Protein AF-A0A9X7Y0K1-F1 (afdb_monomer_lite)

pLDDT: mean 84.38, std 16.42, range [33.28, 98.69]

Radius of gyration: 17.04 Å; chains: 1; bounding box: 45×50×44 Å

Structure (mmCIF, N/CA/C/O backbone):
data_AF-A0A9X7Y0K1-F1
#
_entry.id   AF-A0A9X7Y0K1-F1
#
loop_
_atom_site.group_PDB
_atom_site.id
_atom_site.type_symbol
_atom_site.label_atom_id
_atom_site.label_alt_id
_atom_site.label_comp_id
_atom_site.label_asym_id
_atom_site.label_entity_id
_atom_site.label_seq_id
_atom_site.pdbx_PDB_ins_code
_atom_site.Cartn_x
_atom_site.Cartn_y
_atom_site.Cartn_z
_atom_site.occupancy
_atom_site.B_iso_or_equiv
_atom_site.auth_seq_id
_atom_site.auth_comp_id
_atom_site.auth_asym_id
_atom_site.auth_atom_id
_atom_site.pdbx_PDB_model_num
ATOM 1 N N . MET A 1 1 ? -25.100 26.640 1.859 1.00 36.84 1 MET A N 1
ATOM 2 C CA . MET A 1 1 ? -25.061 25.175 2.049 1.00 36.84 1 MET A CA 1
ATOM 3 C C . MET A 1 1 ? -23.604 24.763 1.952 1.00 36.84 1 MET A C 1
ATOM 5 O O . MET A 1 1 ? -23.003 25.061 0.932 1.00 36.84 1 MET A O 1
ATOM 9 N N . ASN A 1 2 ? -23.016 24.184 3.000 1.00 42.94 2 ASN A N 1
ATOM 10 C CA . ASN A 1 2 ? -21.650 23.660 2.910 1.00 42.94 2 ASN A CA 1
ATOM 11 C C . ASN A 1 2 ? -21.707 22.354 2.117 1.00 42.94 2 ASN A C 1
ATOM 13 O O . ASN A 1 2 ? -22.353 21.405 2.564 1.00 42.94 2 ASN A O 1
ATOM 17 N N . GLU A 1 3 ? -21.087 22.319 0.938 1.00 47.47 3 GLU A N 1
ATOM 18 C CA . GLU A 1 3 ? -20.886 21.072 0.201 1.00 47.47 3 GLU A CA 1
ATOM 19 C C . GLU A 1 3 ? -20.157 20.085 1.112 1.00 47.47 3 GLU A C 1
ATOM 21 O O . GLU A 1 3 ? -19.090 20.375 1.660 1.00 47.47 3 GLU A O 1
ATOM 26 N N . LYS A 1 4 ? -20.770 18.921 1.330 1.00 53.88 4 LYS A N 1
ATOM 27 C CA . LYS A 1 4 ? -20.154 17.845 2.096 1.00 53.88 4 LYS A CA 1
ATOM 28 C C . LYS A 1 4 ? -19.001 17.304 1.256 1.00 53.88 4 LYS A C 1
ATOM 30 O O . LYS A 1 4 ? -19.233 16.559 0.311 1.00 53.88 4 LYS A O 1
ATOM 35 N N . GLN A 1 5 ? -17.781 17.724 1.578 1.00 65.00 5 GLN A N 1
ATOM 36 C CA . GLN A 1 5 ? -16.581 17.282 0.878 1.00 65.00 5 GLN A CA 1
ATOM 37 C C . GLN A 1 5 ? -16.477 15.753 0.974 1.00 65.00 5 GLN A C 1
ATOM 39 O O . GLN A 1 5 ? -16.525 15.188 2.070 1.00 65.00 5 GLN A O 1
ATOM 44 N N . GLU A 1 6 ? -16.401 15.082 -0.177 1.00 70.81 6 GLU A N 1
ATOM 45 C CA 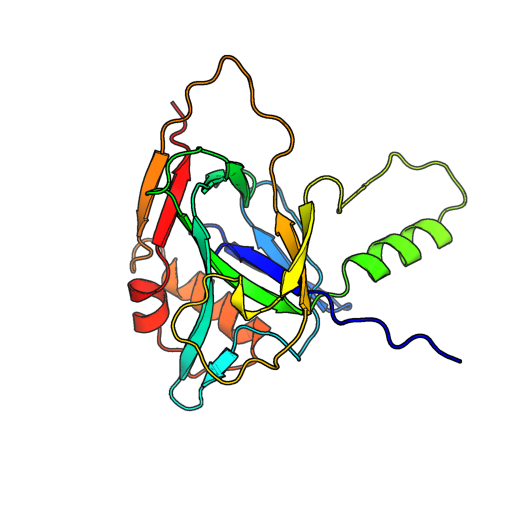. GLU A 1 6 ? -16.211 13.633 -0.225 1.00 70.81 6 GLU A CA 1
ATOM 46 C C . GLU A 1 6 ? -14.846 13.276 0.387 1.00 70.81 6 GLU A C 1
ATOM 48 O O . GLU A 1 6 ? -13.864 13.983 0.136 1.00 70.81 6 GLU A O 1
ATOM 53 N N . PRO A 1 7 ? -14.761 12.209 1.202 1.00 81.50 7 PRO A N 1
ATOM 54 C CA . PRO A 1 7 ? -13.493 11.782 1.765 1.00 81.50 7 PRO A CA 1
ATOM 55 C C . PRO A 1 7 ? -12.557 11.314 0.649 1.00 81.50 7 PRO A C 1
ATOM 57 O O . PRO A 1 7 ? -12.927 10.506 -0.206 1.00 81.50 7 PRO A O 1
ATOM 60 N N . GLU A 1 8 ? -11.333 11.825 0.677 1.00 91.56 8 GLU A N 1
ATOM 61 C CA . GLU A 1 8 ? -10.278 11.462 -0.259 1.00 91.56 8 GLU A CA 1
ATOM 62 C C . GLU A 1 8 ? -9.322 10.463 0.381 1.00 91.56 8 GLU A C 1
ATOM 64 O O . GLU A 1 8 ? -9.034 10.520 1.579 1.00 91.56 8 GLU A O 1
ATOM 69 N N . TYR A 1 9 ? -8.812 9.549 -0.436 1.00 94.38 9 TYR A N 1
ATOM 70 C CA . TYR A 1 9 ? -7.931 8.479 0.002 1.00 94.38 9 TYR A CA 1
ATOM 71 C C . TYR A 1 9 ? -6.647 8.484 -0.807 1.00 94.38 9 TYR A C 1
ATOM 73 O O . TYR A 1 9 ? -6.654 8.780 -1.997 1.00 94.38 9 TYR A O 1
ATOM 81 N N . VAL A 1 10 ? -5.544 8.107 -0.177 1.00 94.06 10 VAL A N 1
ATOM 82 C CA . VAL A 1 10 ? -4.274 7.869 -0.859 1.00 94.06 10 VAL A CA 1
ATOM 83 C C . VAL A 1 10 ? -3.949 6.387 -0.762 1.00 94.06 10 VAL A C 1
ATOM 85 O O . VAL A 1 10 ? -4.076 5.775 0.304 1.00 94.06 10 VAL A O 1
ATOM 88 N N . PHE A 1 11 ? -3.550 5.807 -1.889 1.00 96.00 11 PHE A N 1
ATOM 89 C CA . PHE A 1 11 ? -2.937 4.491 -1.917 1.00 96.00 11 PHE A CA 1
ATOM 90 C C . PHE A 1 11 ? -1.473 4.599 -1.508 1.00 96.00 11 PHE A C 1
ATOM 92 O O . PHE A 1 11 ? -0.702 5.341 -2.115 1.00 96.00 11 PHE A O 1
ATOM 99 N N . ILE A 1 12 ? -1.095 3.827 -0.495 1.00 94.38 12 ILE A N 1
ATOM 100 C CA . ILE A 1 12 ? 0.276 3.763 -0.003 1.00 94.38 12 ILE A CA 1
ATOM 101 C C . ILE A 1 12 ? 0.800 2.351 -0.258 1.00 94.38 12 ILE A C 1
ATOM 103 O O . ILE A 1 12 ? 0.387 1.423 0.450 1.00 94.38 12 ILE A O 1
ATOM 107 N N . PRO A 1 13 ? 1.671 2.158 -1.266 1.00 95.25 13 PRO A N 1
ATOM 108 C CA . PRO A 1 13 ? 2.326 0.877 -1.485 1.00 95.25 13 PRO A CA 1
ATOM 109 C C . PRO A 1 13 ? 3.156 0.495 -0.255 1.00 95.25 13 PRO A C 1
ATOM 111 O O . PRO A 1 13 ? 3.931 1.299 0.266 1.00 95.25 13 PRO A O 1
ATOM 114 N N . ILE A 1 14 ? 2.993 -0.741 0.215 1.00 95.50 14 ILE A N 1
ATOM 115 C CA . ILE A 1 14 ? 3.783 -1.271 1.329 1.00 95.50 14 ILE A CA 1
ATOM 116 C C . ILE A 1 14 ? 4.994 -1.996 0.745 1.00 95.50 14 ILE A C 1
ATOM 118 O O . ILE A 1 14 ? 4.888 -3.118 0.252 1.00 95.50 14 ILE A O 1
ATOM 122 N N . ILE A 1 15 ? 6.136 -1.309 0.783 1.00 92.88 15 ILE A N 1
ATOM 123 C CA . ILE A 1 15 ? 7.419 -1.731 0.204 1.00 92.88 15 ILE A CA 1
ATOM 124 C C . ILE A 1 15 ? 8.523 -1.724 1.267 1.00 92.88 15 ILE A C 1
ATOM 126 O O . ILE A 1 15 ? 8.303 -1.273 2.389 1.00 92.88 15 ILE A O 1
ATOM 130 N N . LYS A 1 16 ? 9.732 -2.189 0.924 1.00 91.06 16 LYS A N 1
ATOM 131 C CA . LYS A 1 16 ? 10.863 -2.240 1.872 1.00 91.06 16 LYS A CA 1
ATOM 132 C C . LYS A 1 16 ? 11.266 -0.861 2.410 1.00 91.06 16 LYS A C 1
ATOM 134 O O . LYS A 1 16 ? 11.592 -0.725 3.587 1.00 91.06 16 LYS A O 1
ATOM 139 N N . ASN A 1 17 ? 11.185 0.159 1.557 1.00 84.50 17 ASN A N 1
ATOM 140 C CA . ASN A 1 17 ? 11.600 1.533 1.847 1.00 84.50 17 ASN A CA 1
ATOM 141 C C . ASN A 1 17 ? 10.406 2.452 2.154 1.00 84.50 17 ASN A C 1
ATOM 143 O O . ASN A 1 17 ? 10.291 3.537 1.582 1.00 84.50 17 ASN A O 1
ATOM 147 N N . VAL A 1 18 ? 9.489 1.997 3.012 1.00 86.69 18 VAL A N 1
ATOM 148 C CA . VAL A 1 18 ? 8.407 2.837 3.546 1.00 86.69 18 VAL A CA 1
ATOM 149 C C . VAL A 1 18 ? 8.773 3.340 4.940 1.00 86.69 18 VAL A C 1
ATOM 151 O O . VAL A 1 18 ? 9.180 2.571 5.812 1.00 86.69 18 VAL A O 1
ATOM 154 N N . GLU A 1 19 ? 8.630 4.644 5.147 1.00 86.38 19 GLU A N 1
ATOM 155 C CA . GLU A 1 19 ? 8.976 5.330 6.389 1.00 86.38 19 GLU A CA 1
ATOM 156 C C . GLU A 1 19 ? 7.853 6.283 6.805 1.00 86.38 19 GLU A C 1
ATOM 158 O O . GLU A 1 19 ? 7.033 6.719 5.995 1.00 86.38 19 GLU A O 1
ATOM 163 N N . ILE A 1 20 ? 7.816 6.611 8.094 1.00 83.19 20 ILE A N 1
ATOM 164 C CA . ILE A 1 20 ? 6.815 7.499 8.680 1.00 83.19 20 ILE A CA 1
ATOM 165 C C . ILE A 1 20 ? 7.493 8.556 9.538 1.00 83.19 20 ILE A C 1
ATOM 167 O O . ILE A 1 20 ? 8.271 8.239 10.439 1.00 83.19 20 ILE A O 1
ATOM 171 N N . ASN A 1 21 ? 7.130 9.806 9.285 1.00 80.06 21 ASN A N 1
ATOM 172 C CA . ASN A 1 21 ? 7.522 10.957 10.073 1.00 80.06 21 ASN A CA 1
ATOM 173 C C . ASN A 1 21 ? 6.272 11.584 10.686 1.00 80.06 21 ASN A C 1
ATOM 175 O O . ASN A 1 21 ? 5.231 11.717 10.043 1.00 80.06 21 ASN A O 1
ATOM 179 N N . GLU A 1 22 ? 6.369 11.967 11.951 1.00 72.56 22 GLU A N 1
ATOM 180 C CA . GLU A 1 22 ? 5.332 12.769 12.590 1.00 72.56 22 GLU A CA 1
ATOM 181 C C . GLU A 1 22 ? 5.678 14.241 12.414 1.00 72.56 22 GLU A C 1
ATOM 183 O O . GLU A 1 22 ? 6.813 14.659 12.638 1.00 72.56 22 GLU A O 1
ATOM 188 N N . SER A 1 23 ? 4.686 15.021 12.004 1.00 69.44 23 SER A N 1
ATOM 189 C CA . SER A 1 23 ? 4.771 16.474 11.953 1.00 69.44 23 SER A CA 1
ATOM 190 C C . SER A 1 23 ? 3.700 17.073 12.856 1.00 69.44 23 SER A C 1
ATOM 192 O O . SER A 1 23 ? 2.698 16.430 13.179 1.00 69.44 23 SER A O 1
ATOM 194 N N . ASN A 1 24 ? 3.860 18.348 13.202 1.00 61.06 24 ASN A N 1
ATOM 195 C CA . ASN A 1 24 ? 2.867 19.074 13.997 1.00 61.06 24 ASN A CA 1
ATOM 196 C C . ASN A 1 24 ? 1.478 19.119 13.323 1.00 61.06 24 ASN A C 1
ATOM 198 O O . ASN A 1 24 ? 0.473 19.288 14.009 1.00 61.06 24 ASN A O 1
ATOM 202 N N . ASN A 1 25 ? 1.415 18.917 12.001 1.00 61.53 25 ASN A N 1
ATOM 203 C CA . ASN A 1 25 ? 0.196 19.020 11.198 1.00 61.53 25 ASN A CA 1
ATOM 204 C C . ASN A 1 25 ? -0.386 17.657 10.780 1.00 61.53 25 ASN A C 1
ATOM 206 O O . ASN A 1 25 ? -1.386 17.620 10.065 1.00 61.53 25 ASN A O 1
ATOM 210 N N . GLY A 1 26 ? 0.202 16.539 11.220 1.00 68.31 26 GLY A N 1
ATOM 211 C CA . GLY A 1 26 ? -0.276 15.199 10.884 1.00 68.31 26 GLY A CA 1
ATOM 212 C C . GLY A 1 26 ? 0.839 14.182 10.672 1.00 68.31 26 GLY A C 1
ATOM 213 O O . GLY A 1 26 ? 2.012 14.430 10.959 1.00 68.31 26 GLY A O 1
ATOM 214 N N . ILE A 1 27 ? 0.452 13.017 10.161 1.00 76.00 27 ILE A N 1
ATOM 215 C CA . ILE A 1 27 ? 1.382 11.947 9.807 1.00 76.00 27 ILE A CA 1
ATOM 216 C C . ILE A 1 27 ? 1.830 12.160 8.361 1.00 76.00 27 ILE A C 1
ATOM 218 O O . ILE A 1 27 ? 0.996 12.340 7.473 1.00 76.00 27 ILE A O 1
ATOM 222 N N . ILE A 1 28 ? 3.142 12.119 8.149 1.00 78.62 28 ILE A N 1
ATOM 223 C CA . ILE A 1 28 ? 3.784 12.174 6.843 1.00 78.62 28 ILE A CA 1
ATOM 224 C C . ILE A 1 28 ? 4.355 10.795 6.548 1.00 78.62 28 ILE A C 1
ATOM 226 O O . ILE A 1 28 ? 5.144 10.256 7.324 1.00 78.62 28 ILE A O 1
ATOM 230 N N . ILE A 1 29 ? 3.974 10.222 5.414 1.00 80.25 29 ILE A N 1
ATOM 231 C CA . ILE A 1 29 ? 4.544 8.958 4.944 1.00 80.25 29 ILE A CA 1
ATOM 232 C C . ILE A 1 29 ? 5.506 9.258 3.817 1.00 80.25 29 ILE A C 1
ATOM 234 O O . ILE A 1 29 ? 5.142 10.002 2.914 1.00 80.25 29 ILE A O 1
ATOM 238 N N . LYS A 1 30 ? 6.697 8.662 3.894 1.00 82.88 30 LYS A N 1
ATOM 239 C CA . LYS A 1 30 ? 7.735 8.690 2.869 1.00 82.88 30 LYS A CA 1
ATOM 240 C C . LYS A 1 30 ? 7.815 7.321 2.203 1.00 82.88 30 LYS A C 1
ATOM 242 O O . LYS A 1 30 ? 7.869 6.294 2.879 1.00 82.88 30 LYS A O 1
ATOM 247 N N . ILE A 1 31 ? 7.836 7.315 0.875 1.00 79.88 31 ILE A N 1
ATOM 248 C CA . ILE A 1 31 ? 7.899 6.098 0.066 1.00 79.88 31 ILE A CA 1
ATOM 249 C C . ILE A 1 31 ? 9.078 6.232 -0.893 1.00 79.88 31 ILE A C 1
ATOM 251 O O . ILE A 1 31 ? 9.109 7.155 -1.701 1.00 79.88 31 ILE A O 1
ATOM 255 N N . GLY A 1 32 ? 10.035 5.310 -0.805 1.00 76.81 32 GLY A N 1
ATOM 256 C CA . GLY A 1 32 ? 11.262 5.373 -1.596 1.00 76.81 32 GLY A CA 1
ATOM 257 C C . GLY A 1 32 ? 12.244 6.447 -1.111 1.00 76.81 32 GLY A C 1
ATOM 258 O O . GLY A 1 32 ? 12.048 7.112 -0.091 1.00 76.81 32 GLY A O 1
ATOM 259 N N . SER A 1 33 ? 13.357 6.591 -1.830 1.00 68.00 33 SER A N 1
ATOM 260 C CA . SER A 1 33 ? 14.426 7.541 -1.489 1.00 68.00 33 SER A CA 1
ATOM 261 C C . SER A 1 33 ? 14.097 8.992 -1.844 1.00 68.00 33 SER A C 1
ATOM 263 O O . SER A 1 33 ? 14.475 9.888 -1.087 1.00 68.00 33 SER A O 1
ATOM 265 N N . ASN A 1 34 ? 13.352 9.232 -2.929 1.00 61.84 34 ASN A N 1
ATOM 266 C CA . ASN A 1 34 ? 12.831 10.562 -3.239 1.00 61.84 34 ASN A CA 1
ATOM 267 C C . ASN A 1 34 ? 11.607 10.820 -2.360 1.00 61.84 34 ASN A C 1
ATOM 269 O O . ASN A 1 34 ? 10.571 10.180 -2.508 1.00 61.84 34 ASN A O 1
ATOM 273 N N . VAL A 1 35 ? 11.770 11.717 -1.389 1.00 57.41 35 VAL A N 1
ATOM 274 C CA . VAL A 1 35 ? 10.797 11.980 -0.329 1.00 57.41 35 VAL A CA 1
ATOM 275 C C . VAL A 1 35 ? 9.495 12.513 -0.935 1.00 57.41 35 VAL A C 1
ATOM 277 O O . VAL A 1 35 ? 9.380 13.703 -1.213 1.00 57.41 35 VAL A O 1
ATOM 280 N N . LYS A 1 36 ? 8.490 11.654 -1.115 1.00 65.62 36 LYS A N 1
ATOM 281 C CA . LYS A 1 36 ? 7.104 12.112 -1.225 1.00 65.62 36 LYS A CA 1
ATOM 282 C C . LYS A 1 36 ? 6.500 12.145 0.152 1.00 65.62 36 LYS A C 1
ATOM 284 O O . LYS A 1 36 ? 6.290 11.091 0.731 1.00 65.62 36 LYS A O 1
ATOM 289 N N . GLU A 1 37 ? 6.232 13.338 0.655 1.00 73.06 37 GLU A N 1
ATOM 290 C CA . GLU A 1 37 ? 5.496 13.523 1.897 1.00 73.06 37 GLU A CA 1
ATOM 291 C C . GLU A 1 37 ? 4.000 13.444 1.601 1.00 73.06 37 GLU A C 1
ATOM 293 O O . GLU A 1 37 ? 3.485 14.219 0.800 1.00 73.06 37 GLU A O 1
ATOM 298 N N . ILE A 1 38 ? 3.297 12.486 2.202 1.00 76.88 38 ILE A N 1
ATOM 299 C CA . ILE A 1 38 ? 1.846 12.343 2.027 1.00 76.88 38 ILE A CA 1
ATOM 300 C C . ILE A 1 38 ? 1.169 12.689 3.351 1.00 76.88 38 ILE A C 1
ATOM 302 O O . ILE A 1 38 ? 1.328 11.919 4.303 1.00 76.88 38 ILE A O 1
ATOM 306 N N . PRO A 1 39 ? 0.409 13.797 3.436 1.00 80.50 39 PRO A N 1
ATOM 307 C CA . PRO A 1 39 ? -0.350 14.106 4.634 1.00 80.50 39 PRO A CA 1
ATOM 308 C C . PRO A 1 39 ? -1.561 13.171 4.716 1.00 80.50 39 PRO A C 1
ATOM 310 O O . PRO A 1 39 ? -2.341 13.040 3.767 1.00 80.50 39 PRO A O 1
ATOM 313 N N . ILE A 1 40 ? -1.719 12.491 5.848 1.00 84.69 40 ILE A N 1
ATOM 314 C CA . ILE A 1 40 ? -2.857 11.596 6.085 1.00 84.69 40 ILE A CA 1
ATOM 315 C C . ILE A 1 40 ? -3.703 12.080 7.262 1.00 84.69 40 ILE A C 1
ATOM 317 O O . ILE A 1 40 ? -3.204 12.668 8.225 1.00 84.69 40 ILE A O 1
ATOM 321 N N . ALA A 1 41 ? -5.005 11.811 7.193 1.00 85.44 41 ALA A N 1
ATOM 322 C CA . ALA A 1 41 ? -5.918 12.057 8.300 1.00 85.44 41 ALA A CA 1
ATOM 323 C C . ALA A 1 41 ? -5.613 11.107 9.474 1.00 85.44 41 ALA A C 1
ATOM 325 O O . ALA A 1 41 ? -5.006 10.058 9.296 1.00 85.44 41 ALA A O 1
ATOM 326 N N . LYS A 1 42 ? -6.070 11.448 10.684 1.00 83.19 42 LYS A N 1
ATOM 327 C CA . LYS A 1 42 ? -5.874 10.600 11.878 1.00 83.19 42 LYS A CA 1
ATOM 328 C C . LYS A 1 42 ? -6.808 9.383 11.941 1.00 83.19 42 LYS A C 1
ATOM 330 O O . LYS A 1 42 ? -6.628 8.528 12.800 1.00 83.19 42 LYS A O 1
ATOM 335 N N . SER A 1 43 ? -7.866 9.357 11.133 1.00 87.19 43 SER A N 1
ATOM 336 C CA . SER A 1 43 ? -8.918 8.340 11.200 1.00 87.19 43 SER A CA 1
ATOM 337 C C . SER A 1 43 ? -9.657 8.204 9.864 1.00 87.19 43 SER A C 1
ATOM 339 O O . SER A 1 43 ? -9.331 8.879 8.889 1.00 87.19 43 SER A O 1
ATOM 341 N N . ASN A 1 44 ? -10.673 7.331 9.827 1.00 90.56 44 ASN A N 1
ATOM 342 C CA . ASN A 1 44 ? -11.542 7.072 8.670 1.00 90.56 44 ASN A CA 1
ATOM 343 C C . ASN A 1 44 ? -10.837 6.442 7.456 1.00 90.56 44 ASN A C 1
ATOM 345 O O . ASN A 1 44 ? -11.272 6.619 6.320 1.00 90.56 44 ASN A O 1
ATOM 349 N N . HIS A 1 45 ? -9.765 5.685 7.688 1.00 94.06 45 HIS A N 1
ATOM 350 C CA . HIS A 1 45 ? -9.093 4.886 6.661 1.00 94.06 45 HIS A CA 1
ATOM 351 C C . HIS A 1 45 ? -9.970 3.716 6.175 1.00 94.06 45 HIS A C 1
ATOM 353 O O . HIS A 1 45 ? -10.796 3.199 6.927 1.00 94.06 45 HIS A O 1
ATOM 359 N N . ILE A 1 46 ? -9.774 3.277 4.925 1.00 96.19 46 ILE A N 1
ATOM 360 C CA . ILE A 1 46 ? -10.469 2.098 4.371 1.00 96.19 46 ILE A CA 1
ATOM 361 C C . ILE A 1 46 ? -9.800 0.818 4.865 1.00 96.19 46 ILE A C 1
ATOM 363 O O . ILE A 1 46 ? -10.468 -0.095 5.363 1.00 96.19 46 ILE A O 1
ATOM 367 N N . THR A 1 47 ? -8.473 0.762 4.745 1.00 97.62 47 THR A N 1
ATOM 368 C CA . THR A 1 47 ? -7.671 -0.266 5.407 1.00 97.62 47 THR A CA 1
ATOM 369 C C . THR A 1 47 ? -7.799 -0.086 6.914 1.00 97.62 47 THR A C 1
ATOM 371 O O . THR A 1 47 ? -7.710 1.034 7.414 1.00 97.62 47 THR A O 1
ATOM 374 N N . ASN A 1 48 ? -8.026 -1.181 7.638 1.00 96.44 48 ASN A N 1
ATOM 375 C CA . ASN A 1 48 ? -8.149 -1.173 9.093 1.00 96.44 48 ASN A CA 1
ATOM 376 C C . ASN A 1 48 ? -7.437 -2.375 9.721 1.00 96.44 48 ASN A C 1
ATOM 378 O O . ASN A 1 48 ? -7.144 -3.366 9.045 1.00 96.44 48 ASN A O 1
ATOM 382 N N . ILE A 1 49 ? -7.175 -2.259 11.023 1.00 97.19 49 ILE A N 1
ATOM 383 C CA . ILE A 1 49 ? -6.684 -3.347 11.864 1.00 97.19 49 ILE A CA 1
ATOM 384 C C . ILE A 1 49 ? -7.825 -3.798 12.771 1.00 97.19 49 ILE A C 1
ATOM 386 O O . ILE A 1 49 ? -8.345 -2.996 13.551 1.00 97.19 49 ILE A O 1
ATOM 390 N N . ASP A 1 50 ? -8.215 -5.067 12.659 1.00 95.56 50 ASP A N 1
ATOM 391 C CA . ASP A 1 50 ? -9.258 -5.632 13.515 1.00 95.56 50 ASP A CA 1
ATOM 392 C C . ASP A 1 50 ? -8.758 -5.880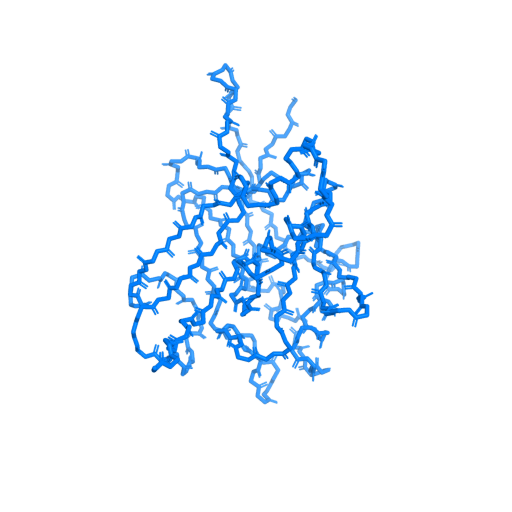 14.952 1.00 95.56 50 ASP A C 1
ATOM 394 O O . ASP A 1 50 ? -7.566 -5.792 15.253 1.00 95.56 50 ASP A O 1
ATOM 398 N N . ASP A 1 51 ? -9.668 -6.205 15.872 1.00 94.81 51 ASP A N 1
ATOM 399 C CA . ASP A 1 51 ? -9.322 -6.411 17.289 1.00 94.81 51 ASP A CA 1
ATOM 400 C C . ASP A 1 51 ? -8.361 -7.585 17.518 1.00 94.81 51 ASP A C 1
ATOM 402 O O . ASP A 1 51 ? -7.668 -7.648 18.532 1.00 94.81 51 ASP A O 1
ATOM 406 N N . LYS A 1 52 ? -8.275 -8.503 16.551 1.00 95.56 52 LYS A N 1
ATOM 407 C CA . LYS A 1 52 ? -7.330 -9.622 16.563 1.00 95.56 52 LYS A CA 1
ATOM 408 C C . LYS A 1 52 ? -5.981 -9.243 15.947 1.00 95.56 52 LYS A C 1
ATOM 410 O O . LYS A 1 52 ? -5.141 -10.127 15.791 1.00 95.56 52 LYS A O 1
ATOM 415 N N . GLY A 1 53 ? -5.780 -7.980 15.577 1.00 95.94 53 GLY A N 1
ATOM 416 C CA . GLY A 1 53 ? -4.541 -7.488 14.991 1.00 95.94 53 GLY A CA 1
ATOM 417 C C . GLY A 1 53 ? -4.380 -7.798 13.508 1.00 95.94 53 GLY A C 1
ATOM 418 O O . GLY A 1 53 ? -3.278 -7.621 12.987 1.00 95.94 53 GLY A O 1
ATOM 419 N N . ASN A 1 54 ? -5.428 -8.291 12.831 1.00 97.50 54 ASN A N 1
ATOM 420 C CA . ASN A 1 54 ? -5.313 -8.645 11.422 1.00 97.50 54 ASN A CA 1
ATOM 421 C C . ASN A 1 54 ? -5.519 -7.424 10.527 1.00 97.50 54 ASN A C 1
ATOM 423 O O . ASN A 1 54 ? -6.421 -6.614 10.758 1.00 97.50 54 ASN A O 1
ATOM 427 N N . ILE A 1 55 ? -4.741 -7.354 9.450 1.00 98.12 55 ILE A N 1
ATOM 428 C CA . ILE A 1 55 ? -4.851 -6.289 8.448 1.00 98.12 55 ILE A CA 1
ATOM 429 C C . ILE A 1 55 ? -5.996 -6.618 7.482 1.00 98.12 55 ILE A C 1
ATOM 431 O O . ILE A 1 55 ? -6.048 -7.712 6.903 1.00 98.12 55 ILE A O 1
ATOM 435 N N . ARG A 1 56 ? -6.922 -5.671 7.304 1.00 98.12 56 ARG A N 1
ATOM 436 C CA . ARG A 1 56 ? -8.106 -5.792 6.441 1.00 98.12 56 ARG A CA 1
ATOM 437 C C . ARG A 1 56 ? -8.137 -4.716 5.371 1.00 98.12 56 ARG A C 1
ATOM 439 O O . ARG A 1 56 ? -7.553 -3.650 5.535 1.00 98.12 56 ARG A O 1
ATOM 446 N N . ASN A 1 57 ? -8.893 -4.982 4.309 1.00 98.00 57 ASN A N 1
ATOM 447 C CA . ASN A 1 57 ? -9.122 -4.053 3.203 1.00 98.00 57 ASN A CA 1
ATOM 448 C C . ASN A 1 57 ? -7.824 -3.545 2.558 1.00 98.00 57 ASN A C 1
ATOM 450 O O . ASN A 1 57 ? -7.612 -2.339 2.425 1.00 98.00 57 ASN A O 1
ATOM 454 N N . VAL A 1 58 ? -6.945 -4.472 2.179 1.00 98.44 58 VAL A N 1
ATOM 455 C CA . VAL A 1 58 ? -5.720 -4.154 1.431 1.00 98.44 58 VAL A CA 1
ATOM 456 C C . VAL A 1 58 ? -6.058 -4.041 -0.048 1.00 98.44 58 VAL A C 1
ATOM 458 O O . VAL A 1 58 ? -6.702 -4.936 -0.598 1.00 98.44 58 VAL A O 1
ATOM 461 N N . LEU A 1 59 ? -5.637 -2.946 -0.679 1.00 98.56 59 LEU A N 1
ATOM 462 C CA . LEU A 1 59 ? -5.813 -2.739 -2.112 1.00 98.56 59 LEU A CA 1
ATOM 463 C C . LEU A 1 59 ? -4.673 -3.422 -2.872 1.00 98.56 59 LEU A C 1
ATOM 465 O O . LEU A 1 59 ? -3.510 -3.338 -2.472 1.00 98.56 59 LEU A O 1
ATOM 469 N N . VAL A 1 60 ? -5.022 -4.066 -3.981 1.00 98.69 60 VAL A N 1
ATOM 470 C CA . VAL A 1 60 ? -4.081 -4.641 -4.939 1.00 98.69 60 VAL A CA 1
ATOM 471 C C . VAL A 1 60 ? -4.245 -3.910 -6.267 1.00 98.69 60 VAL A C 1
ATOM 473 O O . VAL A 1 60 ? -5.345 -3.861 -6.817 1.00 98.69 60 VAL A O 1
ATOM 476 N N . ILE A 1 61 ? -3.157 -3.342 -6.780 1.00 98.31 61 ILE A N 1
ATOM 477 C CA . ILE A 1 61 ? -3.115 -2.703 -8.098 1.00 98.31 61 ILE A CA 1
ATOM 478 C C . ILE A 1 61 ? -2.353 -3.637 -9.039 1.00 98.31 61 ILE A C 1
ATOM 480 O O . ILE A 1 61 ? -1.162 -3.853 -8.841 1.00 98.31 61 ILE A O 1
ATOM 484 N N . THR A 1 62 ? -3.049 -4.213 -10.020 1.00 98.25 62 THR A N 1
ATOM 485 C CA . THR A 1 62 ? -2.522 -5.178 -11.007 1.00 98.25 62 THR A CA 1
ATOM 486 C C . THR A 1 62 ? -2.094 -4.486 -12.298 1.00 98.25 62 THR A C 1
ATOM 488 O O . THR A 1 62 ? -2.730 -3.505 -12.679 1.00 98.25 62 THR A O 1
ATOM 491 N N . GLY A 1 63 ? -1.102 -5.016 -13.015 1.00 97.31 63 GLY A N 1
ATOM 492 C CA . GLY A 1 63 ? -0.548 -4.371 -14.215 1.00 97.31 63 GLY A CA 1
ATOM 493 C C . GLY A 1 63 ? 0.476 -3.280 -13.906 1.00 97.31 63 GLY A C 1
ATOM 494 O O . GLY A 1 63 ? 0.749 -2.434 -14.761 1.00 97.31 63 GLY A O 1
ATOM 495 N N . TYR A 1 64 ? 0.981 -3.252 -12.669 1.00 97.31 64 TYR A N 1
ATOM 496 C CA . TYR A 1 64 ? 1.897 -2.234 -12.166 1.00 97.31 64 TYR A CA 1
ATOM 497 C C . TYR A 1 64 ? 3.004 -2.856 -11.319 1.00 97.31 64 TYR A C 1
ATOM 499 O O . TYR A 1 64 ? 2.763 -3.782 -10.542 1.00 97.31 64 TYR A O 1
ATOM 507 N N . ALA A 1 65 ? 4.180 -2.240 -11.388 1.00 96.56 65 AL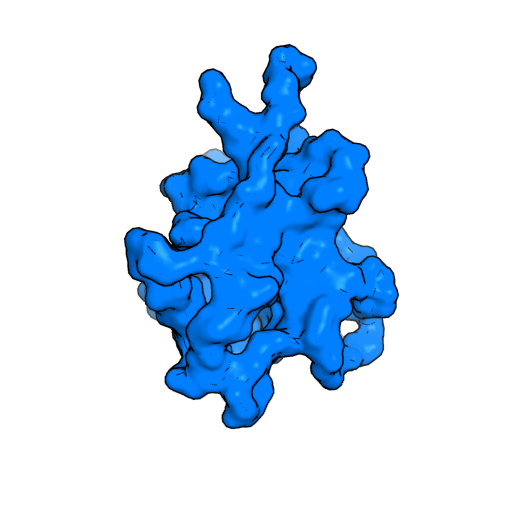A A N 1
ATOM 508 C CA . ALA A 1 65 ? 5.297 -2.444 -10.475 1.00 96.56 65 ALA A CA 1
ATOM 509 C C . ALA A 1 65 ? 5.660 -1.119 -9.791 1.00 96.56 65 ALA A C 1
ATOM 511 O O . ALA A 1 65 ? 5.268 -0.042 -10.244 1.00 96.56 65 ALA A O 1
ATOM 512 N N . VAL A 1 66 ? 6.404 -1.180 -8.691 1.00 94.38 66 VAL A N 1
ATOM 513 C CA . VAL A 1 66 ? 6.920 0.007 -8.000 1.00 94.38 66 VAL A CA 1
ATOM 514 C C . VAL A 1 66 ? 8.360 0.304 -8.423 1.00 94.38 66 VAL A C 1
ATOM 516 O O . VAL A 1 66 ? 9.191 -0.589 -8.543 1.00 94.38 66 VAL A O 1
ATOM 519 N N . ASP A 1 67 ? 8.681 1.573 -8.630 1.00 91.88 67 ASP A N 1
ATOM 520 C CA . ASP A 1 67 ? 10.057 2.063 -8.680 1.00 91.88 67 ASP A CA 1
ATOM 521 C C . ASP A 1 67 ? 10.500 2.340 -7.232 1.00 91.88 67 ASP A C 1
ATOM 523 O O . ASP A 1 67 ? 10.139 3.366 -6.659 1.00 91.88 67 ASP A O 1
ATOM 527 N N . GLU A 1 68 ? 11.233 1.419 -6.595 1.00 89.38 68 GLU A N 1
ATOM 528 C CA . GLU A 1 68 ? 11.617 1.528 -5.172 1.00 89.38 68 GLU A CA 1
ATOM 529 C C . GLU A 1 68 ? 12.464 2.767 -4.835 1.00 89.38 68 GLU A C 1
ATOM 531 O O . GLU A 1 68 ? 12.500 3.191 -3.676 1.00 89.38 68 GLU A O 1
ATOM 536 N N . THR A 1 69 ? 13.127 3.375 -5.823 1.00 87.38 69 THR A N 1
ATOM 537 C CA . THR A 1 69 ? 13.886 4.619 -5.639 1.00 87.38 69 THR A CA 1
ATOM 538 C C . THR A 1 69 ? 12.949 5.812 -5.453 1.00 87.38 69 THR A C 1
ATOM 540 O O . THR A 1 69 ? 13.236 6.718 -4.668 1.00 87.38 69 THR A O 1
ATOM 543 N N . THR A 1 70 ? 11.810 5.821 -6.142 1.00 87.62 70 THR A N 1
ATOM 544 C CA . THR A 1 70 ? 10.869 6.957 -6.139 1.00 87.62 70 THR A CA 1
ATOM 545 C C . THR A 1 70 ? 9.566 6.690 -5.388 1.00 87.62 70 THR A C 1
ATOM 547 O O . THR A 1 70 ? 8.823 7.623 -5.101 1.00 87.62 70 THR A O 1
ATOM 550 N N . GLY A 1 71 ? 9.269 5.424 -5.094 1.00 89.19 71 GLY A N 1
ATOM 551 C CA . GLY A 1 71 ? 8.004 4.981 -4.517 1.00 89.19 71 GLY A CA 1
ATOM 552 C C . GLY A 1 71 ? 6.820 4.996 -5.489 1.00 89.19 71 GLY A C 1
ATOM 553 O O . GLY A 1 71 ? 5.684 4.821 -5.049 1.00 89.19 71 GLY A O 1
ATOM 554 N N . LEU A 1 72 ? 7.048 5.238 -6.787 1.00 91.69 72 LEU A N 1
ATOM 555 C CA . LEU A 1 72 ? 5.974 5.446 -7.765 1.00 91.69 72 LEU A CA 1
ATOM 556 C C . LEU A 1 72 ? 5.593 4.172 -8.477 1.00 91.69 72 LEU A C 1
ATOM 558 O O . LEU A 1 72 ? 6.450 3.360 -8.817 1.00 91.69 72 LEU A O 1
ATOM 562 N N . LEU A 1 73 ? 4.300 4.036 -8.752 1.00 94.56 73 LEU A N 1
ATOM 563 C CA . LEU A 1 73 ? 3.809 2.949 -9.571 1.00 94.56 73 LEU A CA 1
ATOM 564 C C . LEU A 1 73 ? 4.076 3.256 -11.043 1.00 94.56 73 LEU A C 1
ATOM 566 O O . LEU A 1 73 ? 3.784 4.347 -11.542 1.00 94.56 73 LEU A O 1
ATOM 570 N N . VAL A 1 74 ? 4.617 2.252 -11.720 1.00 94.00 74 VAL A N 1
ATOM 571 C CA . VAL A 1 74 ? 4.914 2.224 -13.145 1.00 94.00 74 VAL A CA 1
ATOM 572 C C . VAL A 1 74 ? 4.008 1.178 -13.790 1.00 94.00 74 VAL A C 1
ATOM 574 O O . VAL A 1 74 ? 4.014 0.033 -13.337 1.00 94.00 74 VAL A O 1
ATOM 577 N N . PRO A 1 75 ? 3.206 1.544 -14.805 1.00 94.31 75 PRO A N 1
ATOM 578 C CA . PRO A 1 75 ? 2.408 0.573 -15.538 1.00 94.31 75 PRO A CA 1
ATOM 579 C C . PRO A 1 75 ? 3.338 -0.341 -16.338 1.00 94.31 75 PRO A C 1
ATOM 581 O O . PRO A 1 75 ? 4.204 0.138 -17.069 1.00 94.31 75 PRO A O 1
ATOM 584 N N . THR A 1 76 ? 3.156 -1.650 -16.200 1.00 94.19 76 THR A N 1
ATOM 585 C CA . THR A 1 76 ? 3.988 -2.667 -16.868 1.00 94.19 76 THR A CA 1
ATOM 586 C C . THR A 1 76 ? 3.234 -3.382 -17.981 1.00 94.19 76 THR A C 1
ATOM 588 O O . THR A 1 76 ? 3.851 -3.987 -18.850 1.00 94.19 76 THR A O 1
ATOM 591 N N . LEU A 1 77 ? 1.897 -3.282 -17.974 1.00 93.00 77 LEU A N 1
ATOM 592 C CA . LEU A 1 77 ? 0.977 -4.016 -18.850 1.00 93.00 77 LEU A CA 1
ATOM 593 C C . LEU A 1 77 ? 1.019 -5.547 -18.673 1.00 93.00 77 LEU A C 1
ATOM 595 O O . LEU A 1 77 ? 0.277 -6.243 -19.364 1.00 93.00 77 LEU A O 1
ATOM 599 N N . ASP A 1 78 ? 1.804 -6.069 -17.724 1.00 96.25 78 ASP A N 1
ATOM 600 C CA . ASP A 1 78 ? 1.779 -7.477 -17.333 1.00 96.25 78 ASP A CA 1
ATOM 601 C C . ASP A 1 78 ? 0.729 -7.685 -16.224 1.00 96.25 78 ASP A C 1
ATOM 603 O O . ASP A 1 78 ? 0.901 -7.191 -15.108 1.00 96.25 78 ASP A O 1
ATOM 607 N N . PRO A 1 79 ? -0.373 -8.416 -16.474 1.00 96.94 79 PRO A N 1
ATOM 608 C CA . PRO A 1 79 ? -1.407 -8.645 -15.466 1.00 96.94 79 PRO A CA 1
ATOM 609 C C . PRO A 1 79 ? -0.926 -9.468 -14.257 1.00 96.94 79 PRO A C 1
ATOM 611 O O . PRO A 1 79 ? -1.623 -9.495 -13.240 1.00 96.94 79 PRO A O 1
ATOM 614 N N . CYS A 1 80 ? 0.223 -10.146 -14.357 1.00 97.62 80 CYS A N 1
ATOM 615 C CA . CYS A 1 80 ? 0.842 -10.876 -13.253 1.00 97.62 80 CYS A CA 1
ATOM 616 C C . CYS A 1 80 ? 1.582 -9.949 -12.284 1.00 97.62 80 CYS A C 1
ATOM 618 O O . CYS A 1 80 ? 1.728 -10.303 -11.111 1.00 97.62 80 CYS A O 1
ATOM 620 N N . ASP A 1 81 ? 2.009 -8.771 -12.748 1.00 98.44 81 ASP A N 1
ATOM 621 C CA . ASP A 1 81 ? 2.608 -7.760 -11.891 1.00 98.44 81 ASP A CA 1
ATOM 622 C C . ASP A 1 81 ? 1.539 -7.107 -11.019 1.00 98.44 81 ASP A C 1
ATOM 624 O O . ASP A 1 81 ? 0.434 -6.769 -11.462 1.00 98.44 81 ASP A O 1
ATOM 628 N N . TYR A 1 82 ? 1.880 -6.881 -9.757 1.00 98.50 82 TYR A N 1
ATOM 629 C CA . TYR A 1 82 ? 1.019 -6.146 -8.849 1.00 98.50 82 TYR A CA 1
ATOM 630 C C . TYR A 1 82 ? 1.792 -5.462 -7.729 1.00 98.50 82 TYR A C 1
ATOM 632 O O . TYR A 1 82 ? 2.877 -5.880 -7.318 1.00 98.50 82 TYR A O 1
ATOM 640 N N . VAL A 1 83 ? 1.154 -4.450 -7.147 1.00 98.31 83 VAL A N 1
ATOM 641 C CA . VAL A 1 83 ? 1.596 -3.801 -5.914 1.00 98.31 83 VAL A CA 1
ATOM 642 C C . VAL A 1 83 ? 0.456 -3.818 -4.907 1.00 98.31 83 VAL A C 1
ATOM 644 O O . VAL A 1 83 ? -0.682 -3.453 -5.215 1.00 98.31 83 VAL A O 1
ATOM 647 N N . LYS A 1 84 ? 0.759 -4.252 -3.683 1.00 98.62 84 LYS A N 1
ATOM 648 C CA . LYS A 1 84 ? -0.187 -4.256 -2.566 1.00 98.62 84 LYS A CA 1
ATOM 649 C C . LYS A 1 84 ? 0.070 -3.077 -1.648 1.00 98.62 84 LYS A C 1
ATOM 651 O O . LYS A 1 84 ? 1.213 -2.691 -1.405 1.00 98.62 84 LYS A O 1
ATOM 656 N N . GLY A 1 85 ? -1.002 -2.527 -1.103 1.00 97.94 85 GLY A N 1
ATOM 657 C CA . GLY A 1 85 ? -0.886 -1.374 -0.232 1.00 97.94 85 GLY A CA 1
ATOM 658 C C . GLY A 1 85 ? -2.141 -1.073 0.558 1.00 97.94 85 GLY A C 1
ATOM 659 O O . GLY A 1 85 ? -3.162 -1.760 0.471 1.00 97.94 85 GLY A O 1
ATOM 660 N N . ILE A 1 86 ? -2.037 -0.024 1.357 1.00 97.62 86 ILE A N 1
ATOM 661 C CA . ILE A 1 86 ? -3.111 0.436 2.229 1.00 97.62 86 ILE A CA 1
ATOM 662 C C . ILE A 1 86 ? -3.821 1.639 1.606 1.00 97.62 86 ILE A C 1
ATOM 664 O O . ILE A 1 86 ? -3.221 2.420 0.870 1.00 97.62 86 ILE A O 1
ATOM 668 N N . LEU A 1 87 ? -5.106 1.789 1.913 1.00 96.44 87 LEU A N 1
ATOM 669 C CA . LEU A 1 87 ? -5.921 2.944 1.551 1.00 96.44 87 LEU A CA 1
ATOM 670 C C . LEU A 1 87 ? -6.226 3.758 2.803 1.00 96.44 87 LEU A C 1
ATOM 672 O O . LEU A 1 87 ? -7.011 3.343 3.665 1.00 96.44 87 LEU A O 1
ATOM 676 N N . VAL A 1 88 ? -5.611 4.934 2.888 1.00 94.62 88 VAL A N 1
ATOM 677 C CA . VAL A 1 88 ? -5.709 5.831 4.041 1.00 94.62 88 VAL A CA 1
ATOM 678 C C . VAL A 1 88 ? -6.397 7.130 3.650 1.00 94.62 88 VAL A C 1
ATOM 680 O O . VAL A 1 88 ? -6.121 7.683 2.590 1.00 94.62 88 VAL A O 1
ATOM 683 N N . ALA A 1 89 ? -7.306 7.619 4.496 1.00 92.69 89 ALA A N 1
ATOM 684 C CA . ALA A 1 89 ? -7.886 8.945 4.330 1.00 92.69 89 ALA A CA 1
ATOM 685 C C . ALA A 1 89 ? -6.795 10.027 4.344 1.00 92.69 89 ALA A C 1
ATOM 687 O O . ALA A 1 89 ? -5.861 9.968 5.146 1.00 92.69 89 ALA A O 1
ATOM 688 N N . SER A 1 90 ? -6.926 11.014 3.465 1.00 88.19 90 SER A N 1
ATOM 689 C CA . SER A 1 90 ? -5.952 12.083 3.270 1.00 88.19 90 SER A CA 1
ATOM 690 C C . SER A 1 90 ? -6.641 13.426 3.043 1.00 88.19 90 SER A C 1
ATOM 692 O O . SER A 1 90 ? -7.775 13.496 2.578 1.00 88.19 90 SER A O 1
ATOM 694 N N . ASN A 1 91 ? -5.931 14.499 3.379 1.00 80.31 91 ASN A N 1
ATOM 695 C CA . ASN A 1 91 ? -6.293 15.889 3.118 1.00 80.31 91 ASN A CA 1
ATOM 696 C C . ASN A 1 91 ? -5.418 16.512 2.011 1.00 80.31 91 ASN A C 1
ATOM 698 O O . ASN A 1 91 ? -5.251 17.731 1.971 1.00 80.31 91 ASN A O 1
ATOM 702 N N . ILE A 1 92 ? -4.869 15.693 1.105 1.00 77.38 92 ILE A N 1
ATOM 703 C CA . ILE A 1 92 ? -3.924 16.121 0.061 1.00 77.38 92 ILE A CA 1
ATOM 704 C C . ILE A 1 92 ? -4.466 17.231 -0.859 1.00 77.38 92 ILE A C 1
ATOM 706 O O . ILE A 1 92 ? -3.702 18.068 -1.334 1.00 77.38 92 ILE A O 1
ATOM 710 N N . SER A 1 93 ? -5.782 17.326 -1.085 1.00 74.00 93 SER A N 1
ATOM 711 C CA . SER A 1 93 ? -6.351 18.452 -1.849 1.00 74.00 93 SER A CA 1
ATOM 712 C C . SER A 1 93 ? -6.445 19.760 -1.064 1.00 74.00 93 SER A C 1
ATOM 714 O O . SER A 1 93 ? -6.560 20.822 -1.674 1.00 74.00 93 SER A O 1
ATOM 716 N N . GLN A 1 94 ? -6.465 19.705 0.271 1.00 65.00 94 GLN A N 1
ATOM 717 C CA . GLN A 1 94 ? -6.541 20.895 1.125 1.00 65.00 94 GLN A CA 1
ATOM 718 C C . GLN A 1 94 ? -5.151 21.503 1.337 1.00 65.00 94 GLN A C 1
ATOM 720 O O . GLN A 1 94 ? -5.013 22.717 1.210 1.00 65.00 94 GLN A O 1
ATOM 725 N N . SER A 1 95 ? -4.114 20.678 1.534 1.00 59.09 95 SER A N 1
ATOM 726 C CA . SER A 1 95 ? -2.734 21.161 1.707 1.00 59.09 95 SER A CA 1
ATOM 727 C C . SER A 1 95 ? -2.255 22.026 0.534 1.00 59.09 95 SER A C 1
ATOM 729 O O . SER A 1 95 ? -1.643 23.068 0.743 1.00 59.09 95 SER A O 1
ATOM 731 N N . ASN A 1 96 ? -2.631 21.671 -0.699 1.00 57.66 96 ASN A N 1
ATOM 732 C CA . ASN A 1 96 ? -2.274 22.440 -1.897 1.00 57.66 96 ASN A CA 1
ATOM 733 C C . ASN A 1 96 ? -3.006 23.793 -2.019 1.00 57.66 96 ASN A C 1
ATOM 735 O O . ASN A 1 96 ? -2.531 24.685 -2.722 1.00 57.66 96 ASN A O 1
ATOM 739 N N . LYS A 1 97 ? -4.162 23.971 -1.360 1.00 55.12 97 LYS A N 1
ATOM 740 C CA . LYS A 1 97 ? -4.892 25.253 -1.355 1.00 55.12 97 LYS A CA 1
ATOM 741 C C . LYS A 1 97 ? -4.300 26.243 -0.352 1.00 55.12 97 LYS A C 1
ATOM 743 O O . LYS A 1 97 ? -4.264 27.438 -0.638 1.00 55.12 97 LYS A O 1
ATOM 748 N N . ASP A 1 98 ? -3.814 25.748 0.784 1.00 51.03 98 ASP A N 1
ATOM 749 C CA . ASP A 1 98 ? -3.265 26.580 1.860 1.00 51.03 98 ASP A CA 1
ATOM 750 C C . ASP A 1 98 ? -1.878 27.155 1.518 1.00 51.03 98 ASP A C 1
ATOM 752 O O . ASP A 1 98 ? -1.538 28.256 1.958 1.00 51.03 98 ASP A O 1
ATOM 756 N N . GLU A 1 99 ? -1.084 26.459 0.695 1.00 50.28 99 GLU A N 1
ATOM 757 C CA . GLU A 1 99 ? 0.215 26.962 0.224 1.00 50.28 99 GLU A CA 1
ATOM 758 C C . GLU A 1 99 ? 0.078 28.087 -0.814 1.00 50.28 99 GLU A C 1
ATOM 760 O O . GLU A 1 99 ? 0.851 29.043 -0.789 1.00 50.28 99 GLU A O 1
ATOM 765 N N . GLN A 1 100 ? -0.957 28.053 -1.662 1.00 48.34 100 GLN A N 1
ATOM 766 C CA . GLN A 1 100 ? -1.197 29.088 -2.681 1.00 48.34 100 GLN A CA 1
ATOM 767 C C . GLN A 1 100 ? -1.641 30.440 -2.098 1.00 48.34 100 GLN A C 1
ATOM 769 O O . GLN A 1 100 ? -1.547 31.460 -2.777 1.00 48.34 100 GLN A O 1
ATOM 774 N N . GLN A 1 101 ? -2.113 30.480 -0.848 1.00 48.31 101 GLN A N 1
ATOM 775 C CA . GLN A 1 101 ? -2.621 31.708 -0.222 1.00 48.31 101 GLN A CA 1
ATOM 776 C C . GLN A 1 101 ? -1.589 32.448 0.644 1.00 48.31 101 GLN A C 1
ATOM 778 O O . GLN A 1 101 ? -1.861 33.567 1.076 1.00 48.31 101 GLN A O 1
ATOM 783 N N . LYS A 1 102 ? -0.405 31.871 0.903 1.00 48.72 102 LYS A N 1
ATOM 784 C CA . LYS A 1 102 ? 0.584 32.460 1.829 1.00 48.72 102 LYS A CA 1
ATOM 785 C C . LYS A 1 102 ? 1.738 33.216 1.172 1.00 48.72 102 LYS A C 1
ATOM 787 O O . LYS A 1 102 ? 2.416 33.972 1.864 1.00 48.72 102 LYS A O 1
ATOM 792 N N . THR A 1 103 ? 1.966 33.077 -0.129 1.00 44.22 103 THR A N 1
ATOM 793 C CA . THR A 1 103 ? 3.103 33.715 -0.808 1.00 44.22 103 THR A CA 1
ATOM 794 C C . THR A 1 103 ? 2.633 34.412 -2.083 1.00 44.22 103 THR A C 1
ATOM 796 O O . THR A 1 103 ? 2.437 33.796 -3.121 1.00 44.22 103 THR A O 1
ATOM 799 N N . GLY A 1 104 ? 2.453 35.735 -2.032 1.00 43.75 104 GLY A N 1
ATOM 800 C CA . GLY A 1 104 ? 2.127 36.582 -3.194 1.00 43.75 104 GLY A CA 1
ATOM 801 C C . GLY A 1 104 ? 3.262 36.713 -4.226 1.00 43.75 104 GLY A C 1
ATOM 802 O O . GLY A 1 104 ? 3.482 37.796 -4.759 1.00 43.75 104 GLY A O 1
ATOM 803 N N . GLN A 1 105 ? 4.012 35.639 -4.482 1.00 33.28 105 GLN A N 1
ATOM 804 C CA . GLN A 1 105 ? 5.076 35.539 -5.480 1.00 33.28 105 GLN A CA 1
ATOM 805 C C . GLN A 1 105 ? 4.918 34.232 -6.274 1.00 33.28 105 GLN A C 1
ATOM 807 O O . GLN A 1 105 ? 4.599 33.202 -5.676 1.00 33.28 105 GLN A O 1
ATOM 812 N N . PRO A 1 106 ? 5.182 34.232 -7.596 1.00 35.44 106 PRO A N 1
ATOM 813 C CA . PRO A 1 106 ? 5.151 33.025 -8.411 1.00 35.44 106 PRO A CA 1
ATOM 814 C C . PRO A 1 106 ? 6.346 32.142 -8.037 1.00 35.44 106 PRO A C 1
ATOM 816 O O . PRO A 1 106 ? 7.440 32.262 -8.585 1.00 35.44 106 PRO A O 1
ATOM 819 N N . THR A 1 107 ? 6.148 31.275 -7.052 1.00 36.59 107 THR A N 1
ATOM 820 C CA . THR A 1 107 ? 7.085 30.204 -6.722 1.00 36.59 107 THR A CA 1
ATOM 821 C C . THR A 1 107 ? 6.889 29.073 -7.726 1.00 36.59 107 THR A C 1
ATOM 823 O O . THR A 1 107 ? 5.762 28.744 -8.100 1.00 36.59 107 THR A O 1
ATOM 826 N N . GLN A 1 108 ? 8.001 28.519 -8.220 1.00 37.62 108 GLN A N 1
ATOM 827 C CA . GLN A 1 108 ? 8.010 27.327 -9.067 1.00 37.62 108 GLN A CA 1
ATOM 828 C C . GLN A 1 108 ? 7.113 26.267 -8.422 1.00 37.62 108 GLN A C 1
ATOM 830 O O . GLN A 1 108 ? 7.288 25.946 -7.249 1.00 37.62 108 GLN A O 1
ATOM 835 N N . GLN A 1 109 ? 6.114 25.804 -9.176 1.00 35.53 109 GLN A N 1
ATOM 836 C CA . GLN A 1 109 ? 5.070 24.891 -8.723 1.00 35.53 109 GLN A CA 1
ATOM 837 C C . GLN A 1 109 ? 5.678 23.675 -8.014 1.00 35.53 109 GLN A C 1
ATOM 839 O O . GLN A 1 109 ? 6.113 22.728 -8.667 1.00 35.53 109 GLN A O 1
ATOM 844 N N . ASN A 1 110 ? 5.648 23.661 -6.682 1.00 42.28 110 ASN A N 1
ATOM 845 C CA . ASN A 1 110 ? 5.849 22.441 -5.914 1.00 42.28 110 ASN A CA 1
ATOM 846 C C . ASN A 1 110 ? 4.530 21.660 -5.967 1.00 42.28 110 ASN A C 1
ATOM 848 O O . ASN A 1 110 ? 3.743 21.629 -5.028 1.00 42.28 110 ASN A O 1
ATOM 852 N N . ASN A 1 111 ? 4.206 21.149 -7.155 1.00 53.19 111 ASN A N 1
ATOM 853 C CA . ASN A 1 111 ? 2.926 20.520 -7.436 1.00 53.19 111 ASN A CA 1
ATOM 854 C C . ASN A 1 111 ? 2.978 19.087 -6.889 1.00 53.19 111 ASN A C 1
ATOM 856 O O . ASN A 1 111 ? 3.164 18.131 -7.638 1.00 53.19 111 ASN A O 1
ATOM 860 N N . GLN A 1 112 ? 2.840 18.936 -5.570 1.00 59.31 112 GLN A N 1
ATOM 861 C CA . GLN A 1 112 ? 2.898 17.655 -4.849 1.00 59.31 112 GLN A CA 1
ATOM 862 C C . GLN A 1 112 ? 1.911 16.610 -5.422 1.00 59.31 112 GLN A C 1
ATOM 864 O O . GLN A 1 112 ? 2.095 15.408 -5.242 1.00 59.31 112 GLN A O 1
ATOM 869 N N . LEU A 1 113 ? 0.892 17.067 -6.166 1.00 65.56 113 LEU A N 1
ATOM 870 C CA . LEU A 1 113 ? -0.110 16.265 -6.874 1.00 65.56 113 LEU A CA 1
ATOM 871 C C . LEU A 1 113 ? 0.214 15.896 -8.332 1.00 65.56 113 LEU A C 1
ATOM 873 O O . LEU A 1 113 ? -0.470 15.024 -8.861 1.00 65.56 113 LEU A O 1
ATOM 877 N N . ALA A 1 114 ? 1.217 16.493 -8.994 1.00 70.69 114 ALA A N 1
ATOM 878 C CA . ALA A 1 114 ? 1.558 16.183 -10.404 1.00 70.69 114 ALA A CA 1
ATOM 879 C C . ALA A 1 114 ? 1.934 14.709 -10.637 1.00 70.69 114 ALA A C 1
ATOM 881 O O . ALA A 1 114 ? 1.990 14.200 -11.752 1.00 70.69 114 ALA A O 1
ATOM 882 N N . ASP A 1 115 ? 2.174 14.045 -9.528 1.00 84.25 115 ASP A N 1
ATOM 883 C CA . ASP A 1 115 ? 2.902 12.818 -9.378 1.00 84.25 115 ASP A CA 1
ATOM 884 C C . ASP A 1 115 ? 1.969 11.749 -8.752 1.00 84.25 115 ASP A C 1
ATOM 886 O O . ASP A 1 115 ? 2.406 10.741 -8.183 1.00 84.25 115 ASP A O 1
ATOM 890 N N . PHE A 1 116 ? 0.657 12.017 -8.843 1.00 88.75 116 PHE A N 1
ATOM 891 C CA . PHE A 1 116 ? -0.457 11.171 -8.448 1.00 88.75 116 PHE A CA 1
ATOM 892 C C . PHE A 1 116 ? -1.474 11.041 -9.583 1.00 88.75 116 PHE A C 1
ATOM 894 O O . PHE A 1 116 ? -1.908 12.019 -10.189 1.00 88.75 116 PHE A O 1
ATOM 901 N N . LEU A 1 117 ? -1.941 9.818 -9.798 1.00 91.50 117 LEU A N 1
ATOM 902 C CA . LEU A 1 117 ? -3.129 9.532 -10.582 1.00 91.50 117 LEU A CA 1
ATOM 903 C C . LEU A 1 117 ? -4.359 9.651 -9.673 1.00 91.50 117 LEU A C 1
ATOM 905 O O . LEU A 1 117 ? -4.506 8.877 -8.725 1.00 91.50 117 LEU A O 1
ATOM 909 N N . LYS A 1 118 ? -5.243 10.613 -9.959 1.00 93.19 118 LYS A N 1
ATOM 910 C CA . LYS A 1 118 ? -6.534 10.762 -9.275 1.00 93.19 118 LYS A CA 1
ATOM 911 C C . LYS A 1 118 ? -7.606 9.962 -10.007 1.00 93.19 118 LYS A C 1
ATOM 913 O O . LYS A 1 118 ? -7.880 10.222 -11.176 1.00 93.19 118 LYS A O 1
ATOM 918 N N . ILE A 1 119 ? -8.258 9.046 -9.301 1.00 94.12 119 ILE A N 1
ATOM 919 C CA . ILE A 1 119 ? -9.384 8.262 -9.817 1.00 94.12 119 ILE A CA 1
ATOM 920 C C . ILE A 1 119 ? -10.596 8.386 -8.898 1.00 94.12 119 ILE A C 1
ATOM 922 O O . ILE A 1 119 ? -10.457 8.489 -7.682 1.00 94.12 119 ILE A O 1
ATOM 926 N N . LYS A 1 120 ? -11.793 8.357 -9.486 1.00 95.25 120 LYS A N 1
ATOM 927 C CA . LYS A 1 120 ? -13.061 8.215 -8.766 1.00 95.25 120 LYS A CA 1
ATOM 928 C C . LYS A 1 120 ? -13.764 6.975 -9.292 1.00 95.25 120 LYS A C 1
ATOM 930 O O . LYS A 1 120 ? -14.019 6.882 -10.491 1.00 95.25 120 LYS A O 1
ATOM 935 N N . LEU A 1 121 ? -14.022 6.008 -8.418 1.00 94.81 121 LEU A N 1
ATOM 936 C CA . LEU A 1 121 ? -14.663 4.758 -8.808 1.00 94.81 121 LEU A CA 1
ATOM 937 C C . LEU A 1 121 ? -15.462 4.116 -7.670 1.00 94.81 121 LEU A C 1
ATOM 939 O O . LEU A 1 121 ? -15.116 4.291 -6.500 1.00 94.81 121 LEU A O 1
ATOM 943 N N . PRO A 1 122 ? -16.496 3.330 -8.011 1.00 94.81 122 PRO A N 1
ATOM 944 C CA . PRO A 1 122 ? -17.200 2.468 -7.072 1.00 94.81 122 PRO A CA 1
ATOM 945 C C . PRO A 1 122 ? -16.279 1.485 -6.331 1.00 94.81 122 PRO A C 1
ATOM 947 O O . PRO A 1 122 ? -15.377 0.891 -6.927 1.00 94.81 122 PRO A O 1
ATOM 950 N N . VAL A 1 123 ? -16.538 1.269 -5.036 1.00 93.94 123 VAL A N 1
ATOM 951 C CA . VAL A 1 123 ? -15.767 0.354 -4.167 1.00 93.94 123 VAL A CA 1
ATOM 952 C C . VAL A 1 123 ? -15.730 -1.082 -4.700 1.00 93.94 123 VAL A C 1
ATOM 954 O O . VAL A 1 123 ? -14.736 -1.784 -4.529 1.00 93.94 123 VAL A O 1
ATOM 957 N N . ASP A 1 124 ? -16.802 -1.543 -5.338 1.00 94.38 124 ASP A N 1
ATOM 958 C CA . ASP A 1 124 ? -16.922 -2.899 -5.883 1.00 94.38 124 ASP A CA 1
ATOM 959 C C . ASP A 1 124 ? -16.032 -3.148 -7.109 1.00 94.38 124 ASP A C 1
ATOM 961 O O . ASP A 1 124 ? -15.721 -4.304 -7.397 1.00 94.38 124 ASP A O 1
ATOM 965 N N . LYS A 1 125 ? -15.548 -2.088 -7.770 1.00 96.31 125 LYS A N 1
ATOM 966 C CA . LYS A 1 125 ? -14.547 -2.174 -8.845 1.00 96.31 125 LYS A CA 1
ATOM 967 C C . LYS A 1 125 ? -13.106 -2.259 -8.336 1.00 96.31 125 LYS A C 1
ATOM 969 O O . LYS A 1 125 ? -12.201 -2.513 -9.126 1.00 96.31 125 LYS A O 1
ATOM 974 N N . LEU A 1 126 ? -12.871 -2.046 -7.041 1.00 96.94 126 LEU A N 1
ATOM 975 C CA . LEU A 1 126 ? -11.539 -2.139 -6.450 1.00 96.94 126 LEU A CA 1
ATOM 976 C C . LEU A 1 126 ? -11.188 -3.591 -6.127 1.00 96.94 126 LEU A C 1
ATOM 978 O O . LEU A 1 126 ? -11.959 -4.312 -5.478 1.00 96.94 126 LEU A O 1
ATOM 982 N N . TYR A 1 127 ? -9.973 -4.004 -6.492 1.00 98.12 127 TYR A N 1
ATOM 983 C CA . TYR A 1 127 ? -9.462 -5.307 -6.089 1.00 98.12 127 TYR A CA 1
ATOM 984 C C . TYR A 1 127 ? -8.922 -5.256 -4.655 1.00 98.12 127 TYR A C 1
ATOM 986 O O . TYR A 1 127 ? -7.741 -5.037 -4.398 1.00 98.12 127 TYR A O 1
ATOM 994 N N . ILE A 1 128 ? -9.839 -5.418 -3.701 1.00 98.00 128 ILE A N 1
ATOM 995 C CA . ILE A 1 128 ? -9.542 -5.404 -2.267 1.00 98.00 128 ILE A CA 1
ATOM 996 C C . ILE A 1 128 ? -9.530 -6.831 -1.718 1.00 98.00 128 ILE A C 1
ATOM 998 O O . ILE A 1 128 ? -10.502 -7.573 -1.878 1.00 98.00 128 ILE A O 1
ATOM 1002 N N . ILE A 1 129 ? -8.460 -7.193 -1.014 1.00 98.25 129 ILE A N 1
ATOM 1003 C CA . ILE A 1 129 ? -8.313 -8.483 -0.331 1.00 98.25 129 ILE A CA 1
ATOM 1004 C C . ILE A 1 129 ? -8.564 -8.352 1.173 1.00 98.25 129 ILE A C 1
ATOM 1006 O O . ILE A 1 129 ? -8.456 -7.271 1.756 1.00 98.25 129 ILE A O 1
ATOM 1010 N N . ARG A 1 130 ? -8.922 -9.482 1.803 1.00 96.50 130 ARG A N 1
ATOM 1011 C CA . ARG A 1 130 ? -9.320 -9.5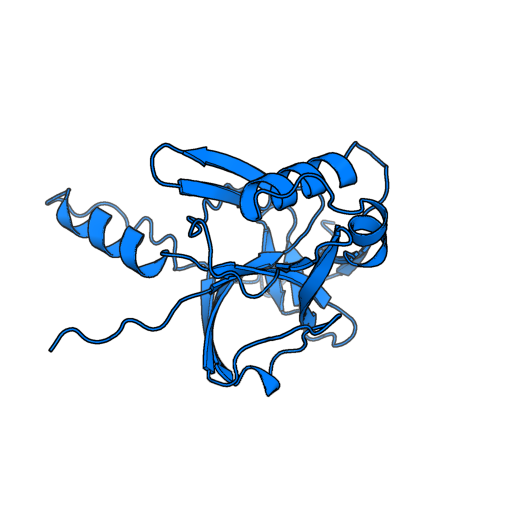55 3.222 1.00 96.50 130 ARG A CA 1
ATOM 1012 C C . ARG A 1 130 ? -10.409 -8.527 3.567 1.00 96.50 130 ARG A C 1
ATOM 1014 O O . ARG A 1 130 ? -10.292 -7.800 4.555 1.00 96.50 130 ARG A O 1
ATOM 1021 N N . LYS A 1 131 ? -11.445 -8.466 2.721 1.00 95.50 131 LYS A N 1
ATOM 1022 C CA . LYS A 1 131 ? -12.554 -7.513 2.838 1.00 95.50 131 LYS A CA 1
ATOM 1023 C C . LYS A 1 131 ? -13.218 -7.611 4.222 1.00 95.50 131 LYS A C 1
ATOM 1025 O O . LYS A 1 131 ? -13.607 -8.695 4.650 1.00 95.50 131 LYS A O 1
ATOM 1030 N N . SER A 1 132 ? -13.357 -6.479 4.895 1.00 93.94 132 SER A N 1
ATOM 1031 C CA . SER A 1 132 ? -14.169 -6.239 6.091 1.00 93.94 132 SER A CA 1
ATOM 1032 C C . SER A 1 132 ? -14.944 -4.942 5.872 1.00 93.94 132 SER A C 1
ATOM 1034 O O . SER A 1 132 ? -14.481 -4.109 5.109 1.00 93.94 132 SER A O 1
ATOM 1036 N N . ASN A 1 133 ? -16.111 -4.769 6.495 1.00 89.88 133 ASN A N 1
ATOM 1037 C CA . ASN A 1 133 ? -16.981 -3.579 6.432 1.00 89.88 133 ASN A CA 1
ATOM 1038 C C . ASN A 1 133 ? -16.405 -2.348 5.688 1.00 89.88 133 ASN A C 1
ATOM 1040 O O . ASN A 1 133 ? -15.771 -1.489 6.298 1.00 89.88 133 ASN A O 1
ATOM 1044 N N . ILE A 1 134 ? -16.651 -2.259 4.375 1.00 88.94 134 ILE A N 1
ATOM 1045 C CA . ILE A 1 134 ? -16.403 -1.053 3.573 1.00 88.94 134 ILE A CA 1
ATOM 1046 C C . ILE A 1 134 ? -17.763 -0.486 3.193 1.00 88.94 134 ILE A C 1
ATOM 1048 O O . ILE A 1 134 ? -18.609 -1.208 2.657 1.00 88.94 134 ILE A O 1
ATOM 1052 N N . SER A 1 135 ? -17.979 0.797 3.469 1.00 84.19 135 SER A N 1
ATOM 1053 C CA . SER A 1 135 ? -19.184 1.494 3.027 1.00 84.19 135 SER A CA 1
ATOM 1054 C C . SER A 1 135 ? -19.328 1.389 1.510 1.00 84.19 135 SER A C 1
ATOM 1056 O O . SER A 1 135 ? -18.369 1.597 0.769 1.00 84.19 135 SER A O 1
ATOM 1058 N N . LYS A 1 136 ? -20.536 1.072 1.041 1.00 83.31 136 LYS A N 1
ATOM 1059 C CA . LYS A 1 136 ? -20.854 1.120 -0.390 1.00 83.31 136 LYS A CA 1
ATOM 1060 C C . LYS A 1 136 ? -20.791 2.568 -0.880 1.00 83.31 136 LYS A C 1
ATOM 1062 O O . LYS A 1 136 ? -21.136 3.482 -0.134 1.00 83.31 136 LYS A O 1
ATOM 1067 N N . GLY A 1 137 ? -20.401 2.756 -2.136 1.00 87.62 137 GLY A N 1
ATOM 1068 C CA . GLY A 1 137 ? -20.323 4.069 -2.771 1.00 87.62 137 GLY A CA 1
ATOM 1069 C C . GLY A 1 137 ? -19.107 4.193 -3.675 1.00 87.62 137 GLY A C 1
ATOM 1070 O O . GLY A 1 137 ? -18.481 3.193 -4.031 1.00 87.62 137 GLY A O 1
ATOM 1071 N N . GLU A 1 138 ? -18.791 5.430 -4.034 1.00 92.69 138 GLU A N 1
ATOM 1072 C CA . GLU A 1 138 ? -17.594 5.787 -4.790 1.00 92.69 138 GLU A CA 1
ATOM 1073 C C . GLU A 1 138 ? -16.503 6.293 -3.848 1.00 92.69 138 GLU A C 1
ATOM 1075 O O . GLU A 1 138 ? -16.791 6.941 -2.842 1.00 92.69 138 GLU A O 1
ATOM 1080 N N . LEU A 1 139 ? -15.248 6.004 -4.187 1.00 93.19 139 LEU A N 1
ATOM 1081 C CA . LEU A 1 139 ? -14.076 6.553 -3.515 1.00 93.19 139 LEU A CA 1
ATOM 1082 C C . LEU A 1 139 ? -13.283 7.409 -4.491 1.00 93.19 139 LEU A C 1
ATOM 1084 O O . LEU A 1 139 ? -13.098 7.031 -5.649 1.00 93.19 139 LEU A O 1
ATOM 1088 N N . VAL A 1 140 ? -12.765 8.527 -3.989 1.00 94.88 140 VAL A N 1
ATOM 1089 C CA . VAL A 1 140 ? -11.723 9.307 -4.657 1.00 94.88 140 VAL A CA 1
ATOM 1090 C C . VAL A 1 140 ? -10.374 8.829 -4.133 1.00 94.88 140 VAL A C 1
ATOM 1092 O O . VAL A 1 140 ? -10.103 8.944 -2.938 1.00 94.88 140 VAL A O 1
ATOM 1095 N N . ILE A 1 141 ? -9.542 8.274 -5.013 1.00 95.19 141 ILE A N 1
ATOM 1096 C CA . ILE A 1 141 ? -8.248 7.683 -4.667 1.00 95.19 141 ILE A CA 1
ATOM 1097 C C . ILE A 1 141 ? -7.139 8.387 -5.446 1.00 95.19 141 ILE A C 1
ATOM 1099 O O . ILE A 1 141 ? -7.220 8.538 -6.664 1.00 95.19 141 ILE A O 1
ATOM 1103 N N . TYR A 1 142 ? -6.088 8.775 -4.736 1.00 94.25 142 TYR A N 1
ATOM 1104 C CA . TYR A 1 142 ? -4.826 9.245 -5.287 1.00 94.25 142 TYR A CA 1
ATOM 1105 C C . TYR A 1 142 ? -3.811 8.105 -5.242 1.00 94.25 142 TYR A C 1
ATOM 1107 O O . TYR A 1 142 ? -3.546 7.542 -4.179 1.00 94.25 142 TYR A O 1
ATOM 1115 N N . ILE A 1 143 ? -3.242 7.758 -6.392 1.00 94.12 143 ILE A N 1
ATOM 1116 C CA . ILE A 1 143 ? -2.245 6.691 -6.529 1.00 94.12 143 ILE A CA 1
ATOM 1117 C C . ILE A 1 143 ? -0.913 7.328 -6.930 1.00 94.12 143 ILE A C 1
ATOM 1119 O O . ILE A 1 143 ? -0.888 7.999 -7.960 1.00 94.12 143 ILE A O 1
ATOM 1123 N N . PRO A 1 144 ? 0.188 7.145 -6.176 1.00 91.25 144 PRO A N 1
ATOM 1124 C CA . PRO A 1 144 ? 1.494 7.666 -6.569 1.00 91.25 144 PRO A CA 1
ATOM 1125 C C . PRO A 1 144 ? 1.917 7.019 -7.890 1.00 91.25 144 PRO A C 1
ATOM 1127 O O . PRO A 1 144 ? 2.091 5.804 -7.964 1.00 91.25 144 PRO A O 1
ATOM 1130 N N . TYR A 1 145 ? 2.049 7.825 -8.939 1.00 90.25 145 TYR A N 1
ATOM 1131 C CA . TYR A 1 145 ? 2.134 7.346 -10.317 1.00 90.25 145 TYR A CA 1
ATOM 1132 C C . TYR A 1 145 ? 3.252 8.058 -11.066 1.00 90.25 145 TYR A C 1
ATOM 1134 O O . TYR A 1 145 ? 3.421 9.270 -10.935 1.00 90.25 145 TYR A O 1
ATOM 1142 N N . LYS A 1 146 ? 4.003 7.302 -11.868 1.00 87.25 146 LYS A N 1
ATOM 1143 C CA . LYS A 1 146 ? 5.044 7.851 -12.733 1.00 87.25 146 LYS A CA 1
ATOM 1144 C C . LYS A 1 146 ? 4.445 8.216 -14.089 1.00 87.25 146 LYS A C 1
ATOM 1146 O O . LYS A 1 146 ? 4.044 7.345 -14.854 1.00 87.25 146 LYS A O 1
ATOM 1151 N N . THR A 1 147 ? 4.388 9.511 -14.382 1.00 73.38 147 THR A N 1
ATOM 1152 C CA . THR A 1 147 ? 3.773 10.043 -15.609 1.00 73.38 147 THR A CA 1
ATOM 1153 C C . THR A 1 147 ? 4.627 9.846 -16.855 1.00 73.38 147 THR A C 1
ATOM 1155 O O . THR A 1 147 ? 4.079 9.751 -17.952 1.00 73.38 147 THR A O 1
ATOM 1158 N N . THR A 1 148 ? 5.948 9.745 -16.701 1.00 74.62 148 THR A N 1
ATOM 1159 C CA . THR A 1 148 ? 6.892 9.602 -17.810 1.00 74.62 148 THR A CA 1
ATOM 1160 C C . THR A 1 148 ? 7.766 8.364 -17.642 1.00 74.62 148 THR A C 1
ATOM 1162 O O . THR A 1 148 ? 8.426 8.150 -16.622 1.00 74.62 148 THR A O 1
ATOM 1165 N N . LEU A 1 149 ? 7.774 7.537 -18.683 1.00 76.94 149 LEU A N 1
ATOM 1166 C CA . LEU A 1 149 ? 8.700 6.425 -18.836 1.00 76.94 149 LEU A CA 1
ATOM 1167 C C . LEU A 1 149 ? 9.638 6.752 -19.989 1.00 76.94 149 LEU A C 1
ATOM 1169 O O . LEU A 1 149 ? 9.212 7.329 -20.989 1.00 76.94 149 LEU A O 1
ATOM 1173 N N . ASP A 1 150 ? 10.912 6.407 -19.829 1.00 79.94 150 ASP A N 1
ATOM 1174 C CA . ASP A 1 150 ? 11.865 6.474 -20.929 1.00 79.94 150 ASP A CA 1
ATOM 1175 C C . ASP A 1 150 ? 11.429 5.454 -21.995 1.00 79.94 150 ASP A C 1
ATOM 1177 O O . ASP A 1 150 ? 11.404 4.256 -21.695 1.00 79.94 150 ASP A O 1
ATOM 1181 N N . PRO A 1 151 ? 11.063 5.893 -23.214 1.00 77.75 151 PRO A N 1
ATOM 1182 C CA . PRO A 1 151 ? 10.552 5.000 -24.250 1.00 77.75 151 PRO A CA 1
ATOM 1183 C C . PRO A 1 151 ? 11.588 3.976 -24.727 1.00 77.75 151 PRO A C 1
ATOM 1185 O O . PRO A 1 151 ? 11.212 2.970 -25.321 1.00 77.75 151 PRO A O 1
ATOM 1188 N N . ASN A 1 152 ? 12.879 4.210 -24.471 1.00 81.00 152 ASN A N 1
ATOM 1189 C CA . ASN A 1 152 ? 13.956 3.299 -24.853 1.00 81.00 152 ASN A CA 1
ATOM 1190 C C . ASN A 1 152 ? 14.321 2.316 -23.735 1.00 81.00 152 ASN A C 1
ATOM 1192 O O . ASN A 1 152 ? 15.169 1.442 -23.930 1.00 81.00 152 ASN A O 1
ATOM 1196 N N . ARG A 1 153 ? 13.715 2.455 -22.551 1.00 80.62 153 ARG A N 1
ATOM 1197 C CA . ARG A 1 153 ? 14.015 1.603 -21.408 1.00 80.62 153 ARG A CA 1
ATOM 1198 C C . ARG A 1 153 ? 13.160 0.343 -21.448 1.00 80.62 153 ARG A C 1
ATOM 1200 O O . ARG A 1 153 ? 11.936 0.401 -21.375 1.00 80.62 153 ARG A O 1
ATOM 1207 N N . VAL A 1 154 ? 13.825 -0.809 -21.475 1.00 85.38 154 VAL A N 1
ATOM 1208 C CA . VAL A 1 154 ? 13.170 -2.095 -21.222 1.00 85.38 154 VAL A CA 1
ATOM 1209 C C . VAL A 1 154 ? 12.765 -2.148 -19.749 1.00 85.38 154 VAL A C 1
ATOM 1211 O O . VAL A 1 154 ? 13.583 -1.909 -18.858 1.00 85.38 154 VAL A O 1
ATOM 1214 N N . ILE A 1 155 ? 11.486 -2.422 -19.502 1.00 88.06 155 ILE A N 1
ATOM 1215 C CA . ILE A 1 155 ? 10.948 -2.616 -18.159 1.00 88.06 155 ILE A CA 1
ATOM 1216 C C . ILE A 1 155 ? 11.063 -4.097 -17.832 1.00 88.06 155 ILE A C 1
ATOM 1218 O O . ILE A 1 155 ? 10.388 -4.927 -18.431 1.00 88.06 155 ILE A O 1
ATOM 1222 N N . GLU A 1 156 ? 11.923 -4.407 -16.874 1.00 92.88 156 GLU A N 1
ATOM 1223 C CA . GLU A 1 156 ? 11.995 -5.725 -16.261 1.00 92.88 156 GLU A CA 1
ATOM 1224 C C . GLU A 1 156 ? 11.510 -5.618 -14.823 1.00 92.88 156 GLU A C 1
ATOM 1226 O O . GLU A 1 156 ? 11.803 -4.638 -14.127 1.00 92.88 156 GLU A O 1
ATOM 1231 N N . THR A 1 157 ? 10.747 -6.615 -14.390 1.00 96.62 157 THR A N 1
ATOM 1232 C CA . THR A 1 157 ? 10.160 -6.651 -13.056 1.00 96.62 157 THR A CA 1
ATOM 1233 C C . THR A 1 157 ? 10.605 -7.888 -12.301 1.00 96.62 157 THR A C 1
ATOM 1235 O O . THR A 1 157 ? 10.868 -8.947 -12.870 1.00 96.62 157 THR A O 1
ATOM 1238 N N . LYS A 1 158 ? 10.671 -7.758 -10.977 1.00 96.88 158 LYS A N 1
ATOM 1239 C CA . LYS A 1 158 ? 10.881 -8.889 -10.074 1.00 96.88 158 LYS A CA 1
ATOM 1240 C C . LYS A 1 158 ? 9.922 -8.838 -8.905 1.00 96.88 158 LYS A C 1
ATOM 1242 O O . LYS A 1 158 ? 9.624 -7.769 -8.371 1.00 96.88 158 LYS A O 1
ATOM 1247 N N . SER A 1 159 ? 9.497 -10.014 -8.460 1.00 96.62 159 SER A N 1
ATOM 1248 C CA . SER A 1 159 ? 8.715 -10.160 -7.237 1.00 96.62 159 SER A CA 1
ATOM 1249 C C . SER A 1 159 ? 9.609 -9.982 -6.012 1.00 96.62 159 SER A C 1
ATOM 1251 O O . SER A 1 159 ? 10.625 -10.658 -5.853 1.00 96.62 159 SER A O 1
ATOM 1253 N N . VAL A 1 160 ? 9.162 -9.153 -5.077 1.00 95.62 160 VAL A N 1
ATOM 1254 C CA . VAL A 1 160 ? 9.787 -8.928 -3.777 1.00 95.62 160 VAL A CA 1
ATOM 1255 C C . VAL A 1 160 ? 8.821 -9.356 -2.682 1.00 95.62 160 VAL A C 1
ATOM 1257 O O . VAL A 1 160 ? 7.648 -8.976 -2.663 1.00 95.62 160 VAL A O 1
ATOM 1260 N N . ARG A 1 161 ? 9.327 -10.160 -1.747 1.00 94.62 161 ARG A N 1
ATOM 1261 C CA . ARG A 1 161 ? 8.624 -10.512 -0.512 1.00 94.62 161 ARG A CA 1
ATOM 1262 C C . ARG A 1 161 ? 9.148 -9.661 0.638 1.00 94.62 161 ARG A C 1
ATOM 1264 O O . ARG A 1 161 ? 10.328 -9.303 0.661 1.00 94.62 161 ARG A O 1
ATOM 1271 N N . ILE A 1 162 ? 8.260 -9.340 1.572 1.00 92.44 162 ILE A N 1
ATOM 1272 C CA . ILE A 1 162 ? 8.635 -8.769 2.861 1.00 92.44 162 ILE A CA 1
ATOM 1273 C C . ILE A 1 162 ? 8.905 -9.931 3.811 1.00 92.44 162 ILE A C 1
ATOM 1275 O O . ILE A 1 162 ? 8.023 -10.734 4.103 1.00 92.44 162 ILE A O 1
ATOM 1279 N N . ASP A 1 163 ? 10.146 -10.025 4.264 1.00 87.31 163 ASP A N 1
ATOM 1280 C CA . ASP A 1 163 ? 10.622 -11.020 5.212 1.00 87.31 163 ASP A CA 1
ATOM 1281 C C . ASP A 1 163 ? 11.340 -10.327 6.379 1.00 87.31 163 ASP A C 1
ATOM 1283 O O . ASP A 1 163 ? 11.476 -9.100 6.420 1.00 87.31 163 ASP A O 1
ATOM 1287 N N . ASP A 1 164 ? 11.769 -11.114 7.364 1.00 78.56 164 ASP A N 1
ATOM 1288 C CA . ASP A 1 164 ? 12.426 -10.602 8.570 1.00 78.56 164 ASP A CA 1
ATOM 1289 C C . ASP A 1 164 ? 13.857 -10.073 8.304 1.00 78.56 164 ASP A C 1
ATOM 1291 O O . ASP A 1 164 ? 14.543 -9.648 9.238 1.00 78.56 164 ASP A O 1
ATOM 1295 N N . ASN A 1 165 ? 14.311 -10.030 7.043 1.00 73.88 165 ASN A N 1
ATOM 1296 C CA . ASN A 1 165 ? 15.605 -9.452 6.703 1.00 73.88 165 ASN A CA 1
ATOM 1297 C C . ASN A 1 165 ? 15.578 -7.918 6.862 1.00 73.88 165 ASN A C 1
ATOM 1299 O O . ASN A 1 165 ? 14.607 -7.224 6.531 1.00 73.88 165 ASN A O 1
ATOM 1303 N N . ASP A 1 166 ? 16.671 -7.374 7.401 1.00 66.94 166 ASP A N 1
ATOM 1304 C CA . ASP A 1 166 ? 16.930 -5.933 7.533 1.00 66.94 166 ASP A CA 1
ATOM 1305 C C . ASP A 1 166 ? 15.873 -5.125 8.310 1.00 66.94 166 ASP A C 1
ATOM 1307 O O . ASP A 1 166 ? 15.657 -3.936 8.051 1.00 66.94 166 ASP A O 1
ATOM 1311 N N . LYS A 1 167 ? 15.212 -5.749 9.299 1.00 87.81 167 LYS A N 1
ATOM 1312 C CA . LYS A 1 167 ? 14.177 -5.111 10.145 1.00 87.81 167 LYS A CA 1
ATOM 1313 C C . LYS A 1 167 ? 13.007 -4.532 9.335 1.00 87.81 167 LYS A C 1
ATOM 1315 O O . LYS A 1 167 ? 12.286 -3.660 9.819 1.00 87.81 167 LYS A O 1
ATOM 1320 N N . THR A 1 168 ? 12.805 -5.001 8.103 1.00 90.50 168 THR A N 1
ATOM 1321 C CA . THR A 1 168 ? 11.773 -4.485 7.192 1.00 90.50 168 THR A CA 1
ATOM 1322 C C . THR A 1 168 ? 10.380 -4.618 7.804 1.00 90.50 168 THR A C 1
ATOM 1324 O O . THR A 1 168 ? 9.609 -3.657 7.833 1.00 90.50 168 THR A O 1
ATOM 1327 N N . VAL A 1 169 ? 10.075 -5.794 8.357 1.00 94.38 169 VAL A N 1
ATOM 1328 C CA . VAL A 1 169 ? 8.797 -6.066 9.027 1.00 94.38 169 VAL A CA 1
ATOM 1329 C C . VAL A 1 169 ? 8.573 -5.114 10.201 1.00 94.38 169 VAL A C 1
ATOM 1331 O O . VAL A 1 169 ? 7.468 -4.603 10.359 1.00 94.38 169 VAL A O 1
ATOM 1334 N N . ASP A 1 170 ? 9.612 -4.811 10.984 1.00 93.31 170 ASP A N 1
ATOM 1335 C CA . ASP A 1 170 ? 9.522 -3.869 12.105 1.00 93.31 170 ASP A CA 1
ATOM 1336 C C . ASP A 1 170 ? 9.259 -2.437 11.634 1.00 93.31 170 ASP A C 1
ATOM 1338 O O . ASP A 1 170 ? 8.445 -1.732 12.232 1.00 93.31 170 ASP A O 1
ATOM 1342 N N . LYS A 1 171 ? 9.907 -2.002 10.546 1.00 92.31 171 LYS A N 1
ATOM 1343 C CA . LYS A 1 171 ? 9.658 -0.684 9.943 1.00 92.31 171 LYS A CA 1
ATOM 1344 C C . LYS A 1 171 ? 8.202 -0.555 9.507 1.00 92.31 171 LYS A C 1
ATOM 1346 O O . LYS A 1 171 ? 7.531 0.396 9.900 1.00 92.31 171 LYS A O 1
ATOM 1351 N N . ILE A 1 172 ? 7.694 -1.540 8.769 1.00 94.44 172 ILE A N 1
ATOM 1352 C CA . ILE A 1 172 ? 6.302 -1.547 8.306 1.00 94.44 172 ILE A CA 1
ATOM 1353 C C . ILE A 1 172 ? 5.342 -1.626 9.494 1.00 94.44 172 ILE A C 1
ATOM 1355 O O . ILE A 1 172 ? 4.373 -0.874 9.546 1.00 94.44 172 ILE A O 1
ATOM 1359 N N . TYR A 1 173 ? 5.626 -2.473 10.484 1.00 95.50 173 TYR A N 1
ATOM 1360 C CA . TYR A 1 173 ? 4.847 -2.546 11.717 1.00 95.50 173 TYR A CA 1
ATOM 1361 C C . TYR A 1 173 ? 4.754 -1.176 12.399 1.00 95.50 173 TYR A C 1
ATOM 1363 O O . TYR A 1 173 ? 3.662 -0.757 12.773 1.00 95.50 173 TYR A O 1
ATOM 1371 N N . ASN A 1 174 ? 5.866 -0.444 12.504 1.00 93.94 174 ASN A N 1
ATOM 1372 C CA . ASN A 1 174 ? 5.887 0.893 13.096 1.00 93.94 174 ASN A CA 1
ATOM 1373 C C . ASN A 1 174 ? 5.066 1.900 12.280 1.00 93.94 174 ASN A C 1
ATOM 1375 O O . ASN A 1 174 ? 4.333 2.697 12.866 1.00 93.94 174 ASN A O 1
ATOM 1379 N N . VAL A 1 175 ? 5.145 1.844 10.946 1.00 93.38 175 VAL A N 1
ATOM 1380 C CA . VAL A 1 175 ? 4.309 2.654 10.047 1.00 93.38 175 VAL A CA 1
ATOM 1381 C C . VAL A 1 175 ? 2.829 2.383 10.307 1.00 93.38 175 VAL A C 1
ATOM 1383 O O . VAL A 1 175 ? 2.083 3.305 10.632 1.00 93.38 175 VAL A O 1
ATOM 1386 N N . LEU A 1 176 ? 2.402 1.121 10.244 1.00 95.19 176 LEU A N 1
ATOM 1387 C CA . LEU A 1 176 ? 1.000 0.750 10.436 1.00 95.19 176 LEU A CA 1
ATOM 1388 C C . LEU A 1 176 ? 0.514 1.069 11.858 1.00 95.19 176 LEU A C 1
ATOM 1390 O O . LEU A 1 176 ? -0.581 1.601 12.028 1.00 95.19 176 LEU A O 1
ATOM 1394 N N . SER A 1 177 ? 1.331 0.798 12.877 1.00 94.56 177 SER A N 1
ATOM 1395 C CA . SER A 1 177 ? 1.005 1.063 14.283 1.00 94.56 177 SER A CA 1
ATOM 1396 C C . SER A 1 177 ? 0.723 2.542 14.529 1.00 94.56 177 SER A C 1
ATOM 1398 O O . SER A 1 177 ? -0.247 2.877 15.206 1.00 94.56 177 SER A O 1
ATOM 1400 N N . LYS A 1 178 ? 1.504 3.433 13.910 1.00 92.75 178 LYS A N 1
ATOM 1401 C CA . LYS A 1 178 ? 1.305 4.882 14.007 1.00 92.75 178 LYS A CA 1
ATOM 1402 C C . LYS A 1 178 ? 0.087 5.375 13.229 1.00 92.75 178 LYS A C 1
ATOM 1404 O O . LYS A 1 178 ? -0.674 6.172 13.768 1.00 92.75 178 LYS A O 1
ATOM 1409 N N . ILE A 1 179 ? -0.123 4.888 12.002 1.00 92.38 179 ILE A N 1
ATOM 1410 C CA . ILE A 1 179 ? -1.298 5.249 11.187 1.00 92.38 179 ILE A CA 1
ATOM 1411 C C . ILE A 1 179 ? -2.587 4.857 11.912 1.00 92.38 179 ILE A C 1
ATOM 1413 O O . ILE A 1 179 ? -3.498 5.666 12.048 1.00 92.38 179 ILE A O 1
ATOM 1417 N N . TYR A 1 180 ? -2.658 3.615 12.394 1.00 93.38 180 TYR A N 1
ATOM 1418 C CA . TYR A 1 180 ? -3.886 3.050 12.951 1.00 93.38 180 TYR A CA 1
ATOM 1419 C C . TYR A 1 180 ? -4.003 3.184 14.469 1.00 93.38 180 TYR A C 1
ATOM 1421 O O . TYR A 1 180 ? -5.049 2.839 15.013 1.00 93.38 180 TYR A O 1
ATOM 1429 N N . GLN A 1 181 ? -2.958 3.668 15.148 1.00 92.50 181 GLN A N 1
ATOM 1430 C CA . GLN A 1 181 ? -2.870 3.765 16.611 1.00 92.50 181 GLN A CA 1
ATOM 1431 C C . GLN A 1 181 ? -3.135 2.410 17.294 1.00 92.50 181 GLN A C 1
ATOM 1433 O O . GLN A 1 181 ? -3.905 2.301 18.250 1.00 92.50 181 GLN A O 1
ATOM 1438 N N . LYS A 1 182 ? -2.516 1.345 16.766 1.00 93.88 182 LYS A N 1
ATOM 1439 C CA . LYS A 1 182 ? -2.710 -0.048 17.203 1.00 93.88 182 LYS A CA 1
ATOM 1440 C C . LYS A 1 182 ? -1.369 -0.741 17.418 1.00 93.88 182 LYS A C 1
ATOM 1442 O O . LYS A 1 182 ? -0.564 -0.835 16.501 1.00 93.88 182 LYS A O 1
ATOM 1447 N N . SER A 1 183 ? -1.167 -1.302 18.607 1.00 93.81 183 SER A N 1
ATOM 1448 C CA . SER A 1 183 ? 0.050 -2.035 18.988 1.00 93.81 183 SER A CA 1
ATOM 1449 C C . SER A 1 183 ? -0.078 -3.559 18.894 1.00 93.81 183 SER A C 1
ATOM 1451 O O . SER A 1 183 ? 0.864 -4.281 19.194 1.00 93.81 183 SER A O 1
ATOM 1453 N N . ASN A 1 184 ? -1.244 -4.078 18.510 1.00 95.31 184 ASN A N 1
ATOM 1454 C CA . ASN A 1 184 ? -1.510 -5.516 18.425 1.00 95.31 184 ASN A CA 1
ATOM 1455 C C . ASN A 1 184 ? -1.417 -6.063 16.990 1.00 95.31 184 ASN A C 1
ATOM 1457 O O . ASN A 1 184 ? -1.905 -7.160 16.735 1.00 95.31 184 ASN A O 1
ATOM 1461 N N . ILE A 1 185 ? -0.837 -5.309 16.048 1.00 97.44 185 ILE A N 1
ATOM 1462 C CA . ILE A 1 185 ? -0.723 -5.717 14.639 1.00 97.44 185 ILE A CA 1
ATOM 1463 C C . ILE A 1 185 ? 0.132 -6.982 14.539 1.00 97.44 185 ILE A C 1
ATOM 1465 O O . ILE A 1 185 ? 1.255 -7.025 15.043 1.00 97.44 185 ILE A O 1
ATOM 1469 N N . LYS A 1 186 ? -0.375 -8.009 13.856 1.00 96.31 186 LYS A N 1
ATOM 1470 C CA . LYS A 1 186 ? 0.383 -9.243 13.631 1.00 96.31 186 LYS A CA 1
ATOM 1471 C C . LYS A 1 186 ? 1.476 -9.021 12.592 1.00 96.31 186 LYS A C 1
ATOM 1473 O O . LYS A 1 186 ? 1.194 -8.650 11.455 1.00 96.31 186 LYS A O 1
ATOM 1478 N N . LYS A 1 187 ? 2.726 -9.296 12.959 1.00 95.44 187 LYS A N 1
ATOM 1479 C CA . LYS A 1 187 ? 3.866 -9.204 12.034 1.00 95.44 187 LYS A CA 1
ATOM 1480 C C . LYS A 1 187 ? 3.809 -10.275 10.946 1.00 95.44 187 LYS A C 1
ATOM 1482 O O . LYS A 1 187 ? 4.215 -10.026 9.817 1.00 95.44 187 LYS A O 1
ATOM 1487 N N . GLU A 1 188 ? 3.245 -11.436 11.255 1.00 94.75 188 GLU A N 1
ATOM 1488 C CA . GLU A 1 188 ? 2.992 -12.518 10.298 1.00 94.75 188 GLU A CA 1
ATOM 1489 C C . GLU A 1 188 ? 2.064 -12.050 9.177 1.00 94.75 188 GLU A C 1
ATOM 1491 O O . GLU A 1 188 ? 2.330 -12.303 8.008 1.00 94.75 188 GLU A O 1
ATOM 1496 N N . ASP A 1 189 ? 1.043 -11.257 9.512 1.00 94.69 189 ASP A N 1
ATOM 1497 C CA . ASP A 1 189 ? 0.153 -10.674 8.512 1.00 94.69 189 ASP A CA 1
ATOM 1498 C C . ASP A 1 189 ? 0.884 -9.714 7.571 1.00 94.69 189 ASP A C 1
ATOM 1500 O O . ASP A 1 189 ? 0.554 -9.663 6.392 1.00 94.69 189 ASP A O 1
ATOM 1504 N N . ILE A 1 190 ? 1.883 -8.972 8.058 1.00 96.06 190 ILE A N 1
ATOM 1505 C CA . ILE A 1 190 ? 2.703 -8.101 7.206 1.00 96.06 190 ILE A CA 1
ATOM 1506 C C . ILE A 1 190 ? 3.478 -8.945 6.185 1.00 96.06 190 ILE A C 1
ATOM 1508 O O . ILE A 1 190 ? 3.449 -8.632 4.994 1.00 96.06 190 ILE A O 1
ATOM 1512 N N . LYS A 1 191 ? 4.120 -10.026 6.646 1.00 95.44 191 LYS A N 1
ATOM 1513 C CA . LYS A 1 191 ? 4.920 -10.942 5.816 1.00 95.44 191 LYS A CA 1
ATOM 1514 C C . LYS A 1 191 ? 4.079 -11.668 4.765 1.00 95.44 191 LYS A C 1
ATOM 1516 O O . LYS A 1 191 ? 4.454 -11.729 3.597 1.00 95.44 191 LYS A O 1
ATOM 1521 N N . ASP A 1 192 ? 2.924 -12.186 5.171 1.00 94.56 192 ASP A N 1
ATOM 1522 C CA . ASP A 1 192 ? 2.067 -12.996 4.303 1.00 94.56 192 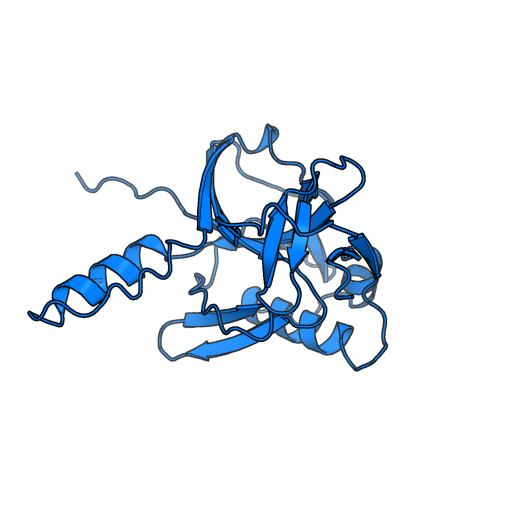ASP A CA 1
ATOM 1523 C C . ASP A 1 192 ? 1.295 -12.146 3.292 1.00 94.56 192 AS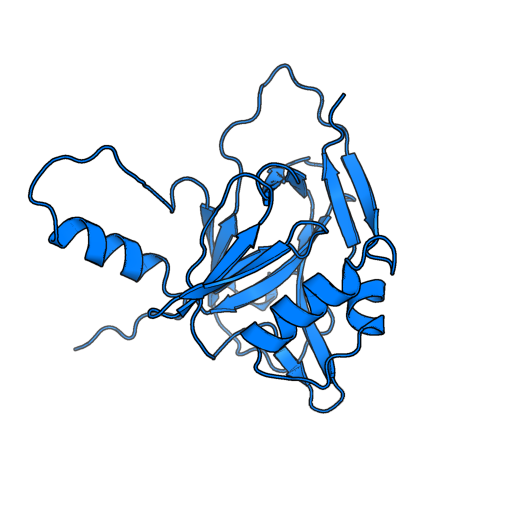P A C 1
ATOM 1525 O O . ASP A 1 192 ? 1.028 -12.568 2.161 1.00 94.56 192 ASP A O 1
ATOM 1529 N N . LEU A 1 193 ? 0.879 -10.947 3.706 1.00 96.25 193 LEU A N 1
ATOM 1530 C CA . LEU A 1 193 ? -0.017 -10.125 2.909 1.00 96.25 193 LEU A CA 1
ATOM 1531 C C . LEU A 1 193 ? 0.742 -9.294 1.887 1.00 96.25 193 LEU A C 1
ATOM 1533 O O . LEU A 1 193 ? 0.295 -9.223 0.739 1.00 96.25 193 LEU A O 1
ATOM 1537 N N . PHE A 1 194 ? 1.857 -8.681 2.287 1.00 97.00 194 PHE A N 1
ATOM 1538 C CA . PHE A 1 194 ? 2.568 -7.718 1.459 1.00 97.00 194 PHE A CA 1
ATOM 1539 C C . PHE A 1 194 ? 3.750 -8.356 0.728 1.00 97.00 194 PHE A C 1
ATOM 1541 O O . PHE A 1 194 ? 4.816 -8.648 1.264 1.00 97.00 194 PHE A O 1
ATOM 1548 N N . ASN A 1 195 ? 3.535 -8.515 -0.566 1.00 97.00 195 ASN A N 1
ATOM 1549 C CA . ASN A 1 195 ? 4.537 -8.727 -1.590 1.00 97.00 195 ASN A CA 1
ATOM 1550 C C . ASN A 1 195 ? 4.148 -7.846 -2.783 1.00 97.00 195 ASN A C 1
ATOM 1552 O O . ASN A 1 195 ? 3.006 -7.377 -2.878 1.00 97.00 195 ASN A O 1
ATOM 1556 N N . TYR A 1 196 ? 5.110 -7.558 -3.642 1.00 97.81 196 TYR A N 1
ATOM 1557 C CA . TYR A 1 196 ? 4.932 -6.617 -4.742 1.00 97.81 196 TYR A CA 1
ATOM 1558 C C . TYR A 1 196 ? 5.957 -6.882 -5.835 1.00 97.81 196 TYR A C 1
ATOM 1560 O O . TYR A 1 196 ? 6.973 -7.533 -5.597 1.00 97.81 196 TYR A O 1
ATOM 1568 N N . PHE A 1 197 ? 5.702 -6.344 -7.018 1.00 97.94 197 PHE A N 1
ATOM 1569 C CA . PHE A 1 197 ? 6.673 -6.292 -8.099 1.00 97.94 197 PHE A CA 1
ATOM 1570 C C . PHE A 1 197 ? 7.399 -4.949 -8.095 1.00 97.94 197 PHE A C 1
ATOM 1572 O O . PHE A 1 197 ? 6.776 -3.904 -7.901 1.00 97.94 197 PHE A O 1
ATOM 1579 N N . THR A 1 198 ? 8.716 -4.981 -8.285 1.00 95.81 198 THR A N 1
ATOM 1580 C CA . THR A 1 198 ? 9.583 -3.797 -8.407 1.00 95.81 198 THR A CA 1
ATOM 1581 C C . THR A 1 198 ? 10.309 -3.810 -9.745 1.00 95.81 198 THR A C 1
ATOM 1583 O O . THR A 1 198 ? 10.499 -4.881 -10.326 1.00 95.81 198 THR A O 1
ATOM 1586 N N . LEU A 1 199 ? 10.737 -2.640 -10.215 1.00 93.25 199 LEU A N 1
ATOM 1587 C CA . LEU A 1 199 ? 11.600 -2.527 -11.389 1.00 93.25 199 LEU A CA 1
ATOM 1588 C C . LEU A 1 199 ? 13.000 -3.085 -11.097 1.00 93.25 199 LEU A C 1
ATOM 1590 O O . LEU A 1 199 ? 13.618 -2.744 -10.085 1.00 93.25 199 LEU A O 1
ATOM 1594 N N . GLU A 1 200 ? 13.550 -3.878 -12.013 1.00 88.81 200 GLU A N 1
ATOM 1595 C CA . GLU A 1 200 ? 14.978 -4.180 -12.010 1.00 88.81 200 GLU A CA 1
ATOM 1596 C C . GLU A 1 200 ? 15.759 -2.987 -12.581 1.00 88.81 200 GLU A C 1
ATOM 1598 O O . GLU A 1 200 ? 15.527 -2.517 -13.698 1.00 88.81 200 GLU A O 1
ATOM 1603 N N . LEU A 1 201 ? 16.673 -2.447 -11.775 1.00 68.19 201 LEU A N 1
ATOM 1604 C CA . LEU A 1 201 ? 17.672 -1.489 -12.236 1.00 68.19 201 LEU A CA 1
ATOM 1605 C C . LEU A 1 201 ? 18.860 -2.303 -12.755 1.00 68.19 201 LEU A C 1
ATOM 1607 O O . LEU A 1 201 ? 19.557 -2.932 -11.958 1.00 68.19 201 LEU A O 1
ATOM 1611 N N . LYS A 1 202 ? 19.035 -2.323 -14.077 1.00 61.16 202 LYS A N 1
ATOM 1612 C CA . LYS A 1 202 ? 20.249 -2.801 -14.744 1.00 61.16 202 LYS A CA 1
ATOM 1613 C C . LYS A 1 202 ? 21.157 -1.625 -15.068 1.00 61.16 202 LYS A C 1
ATOM 1615 O O . LYS A 1 202 ? 20.606 -0.563 -15.439 1.00 61.16 202 LYS A O 1
#

Secondary structure (DSSP, 8-state):
----PPPEEEEEE--TTEEEEEETTEEEEEESSS---EEE-SS--SSEE-TTS-EE-EEEEESEEEETTTTEEEE---TT-EEEEEEEEE-HHHHHHHHHTT--S------TTTTEEEEEEEGGGS-EES-----SSEEEEEEEB-----TT----EEEEE--SGGGHHHHHHHHHHHHHT-S---HHHHHHH-EEEEE---

Sequence (202 aa):
MNEKQEPEYVFIPIIKNVEINESNNGIIIKIGSNVKEIPIAKSNHITNIDDKGNIRNVLVITGYAVDETTGLLVPTLDPCDYVKGILVASNISQSNKDEQQKTGQPTQQNNQLADFLKIKLPVDKLYIIRKSNISKGELVIYIPYKTTLDPNRVIETKSVRIDDNDKTVDKIYNVLSKIYQKSNIKKEDIKDLFNYFTLELK

Foldseek 3Di:
DPPPDAWAKEWQFQDLPWAWDDDPQAIFIAAAQAGLTFHFDLDDWQWAQDPQQAIFFKFKDFQWAAARRHRAIDRNNHRVFITITTITTGPVVVVQVVVVPPDPDPDDDPPSQVQWDWDKDWPVPTPTPRHDDDDTDIHTYTHRHDPDDDPPDDWDKDKDFDDPPPCSLVRSLVVNCNSHVDPNHDSVNNRVPGMGMYTDDD